Protein 4HWD (pdb70)

InterPro domains:
  IPR000626 Ubiquitin-like domain [PS50053] (39-107)
  IPR003103 BAG domain [PF02179] (133-208)
  IPR003103 BAG domain [PS51035] (132-210)
  IPR003103 BAG domain [SM00264] (132-210)
  IPR029071 Ubiquitin-like domain superfamily [SSF54236] (32-113)
  IPR036533 BAG domain superfamily [G3DSA:1.20.58.120] (109-214)
  IPR039773 Molecular chaperone regulator BAG [PTHR12329] (13-261)

Organism: Arabidopsis thaliana (NCBI:txid3702)

Nearest PDB structures (foldseek):
  4hwd-assembly1_D  TM=1.011E+00  e=2.802E-12  Arabidopsis thaliana
  4hwd-assembly2_A  TM=9.881E-01  e=1.019E-09  Arabidopsis thaliana
  4hwi-assembly1_B  TM=9.730E-01  e=3.931E-07  Arabidopsis thaliana
  4hwc-assembly1_A  TM=9.834E-01  e=1.356E-06  Arabidopsis thaliana
  4hwh-assembly5_E  TM=9.762E-01  e=8.408E-05  Arabidopsis thaliana

Structure (mmCIF, N/CA/C/O backbone):
data_4HWD
#
_entry.id   4HWD
#
_cell.length_a   26.136
_cell.length_b   60.452
_cell.length_c   177.034
_cell.angle_alpha   90.00
_cell.angle_beta   90.00
_cell.angle_gamma   90.00
#
_symmetry.space_group_name_H-M   'P 21 21 21'
#
loop_
_entity.id
_entity.type
_entity.pdbx_description
1 polymer 'BAG family molecular chaperone regulator 2'
2 water water
#
loop_
_atom_site.group_PDB
_atom_site.id
_atom_site.type_symbol
_atom_site.label_atom_id
_atom_site.label_alt_id
_atom_site.label_comp_id
_atom_site.label_asym_id
_atom_site.label_entity_id
_atom_site.label_seq_id
_atom_site.pdbx_PDB_ins_code
_atom_site.Cartn_x
_atom_site.Cartn_y
_atom_site.Cartn_z
_atom_site.occupancy
_atom_site.B_iso_or_equiv
_atom_site.auth_seq_id
_atom_site.auth_comp_id
_atom_site.auth_asym_id
_atom_site.auth_atom_id
_atom_site.pdbx_PDB_model_num
ATOM 1 N N . GLY A 1 1 ? 0.751 9.803 7.117 1.00 24.26 133 GLY D N 1
ATOM 2 C CA . GLY A 1 1 ? 2.170 9.333 7.047 1.00 26.36 133 GLY D CA 1
ATOM 3 C C . GLY A 1 1 ? 2.753 8.904 8.385 1.00 22.39 133 GLY D C 1
ATOM 4 O O . GLY A 1 1 ? 2.028 8.801 9.374 1.00 26.88 133 GLY D O 1
ATOM 5 N N . PRO A 1 2 ? 4.074 8.651 8.440 1.00 27.04 134 PRO D N 1
ATOM 6 C CA . PRO A 1 2 ? 4.822 8.225 9.632 1.00 25.52 134 PRO D CA 1
ATOM 7 C C . PRO A 1 2 ? 4.494 9.014 10.903 1.00 22.65 134 PRO D C 1
ATOM 8 O O . PRO A 1 2 ? 3.980 8.452 11.872 1.00 24.85 134 PRO D O 1
ATOM 12 N N . GLY A 1 3 ? 4.797 10.311 10.897 1.00 19.51 135 GLY D N 1
ATOM 13 C CA . GLY A 1 3 ? 4.529 11.146 12.059 1.00 14.16 135 GLY D CA 1
ATOM 14 C C . GLY A 1 3 ? 3.079 11.055 12.488 1.00 14.40 135 GLY D C 1
ATOM 15 O O . GLY A 1 3 ? 2.770 11.024 13.683 1.00 15.53 135 GLY D O 1
ATOM 16 N N . SER A 1 4 ? 2.187 11.013 11.506 1.00 12.91 136 SER D N 1
ATOM 17 C 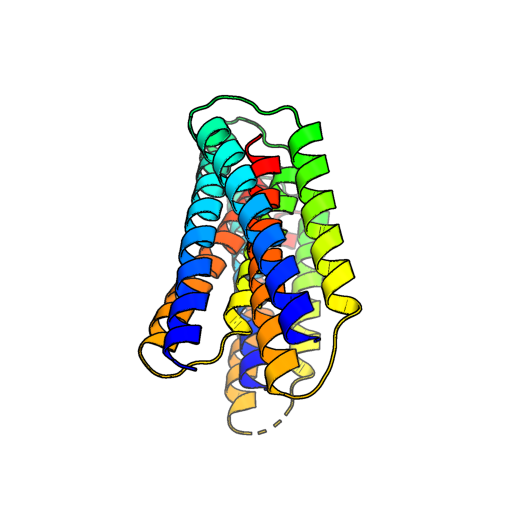CA . SER A 1 4 ? 0.757 10.909 11.756 1.00 16.22 136 SER D CA 1
ATOM 18 C C . SER A 1 4 ? 0.431 9.555 12.404 1.00 18.58 136 SER D C 1
ATOM 19 O O . SER A 1 4 ? -0.504 9.439 13.194 1.00 13.54 136 SER D O 1
ATOM 22 N N . SER A 1 5 ? 1.212 8.536 12.066 1.00 21.04 137 SER D N 1
ATOM 23 C CA . SER A 1 5 ? 1.011 7.204 12.623 1.00 21.48 137 SER D CA 1
ATOM 24 C C . SER A 1 5 ? 1.554 7.128 14.050 1.00 19.09 137 SER D C 1
ATOM 25 O O . SER A 1 5 ? 0.889 6.617 14.950 1.00 17.15 137 SER D O 1
ATOM 28 N N . SER A 1 6 ? 2.769 7.627 14.252 1.00 9.42 138 SER D N 1
ATOM 29 C CA . SER A 1 6 ? 3.378 7.622 15.578 1.00 6.25 138 SER D CA 1
ATOM 30 C C . SER A 1 6 ? 2.445 8.371 16.525 1.00 5.24 138 SER D C 1
ATOM 31 O O . SER A 1 6 ? 2.295 8.012 17.696 1.00 6.27 138 SER D O 1
ATOM 34 N N . LYS A 1 7 ? 1.809 9.410 15.990 1.00 7.50 139 LYS D N 1
ATOM 35 C CA . LYS A 1 7 ? 0.880 10.245 16.738 1.00 10.21 139 LYS D CA 1
ATOM 36 C C . LYS A 1 7 ? -0.383 9.503 17.172 1.00 8.84 139 LYS D C 1
ATOM 37 O O . LYS A 1 7 ? -0.804 9.581 18.341 1.00 6.38 139 LYS D O 1
ATOM 43 N N . ALA A 1 8 ? -1.000 8.811 16.223 1.00 13.16 140 ALA D N 1
ATOM 44 C CA . ALA A 1 8 ? -2.221 8.061 16.488 1.00 17.32 140 ALA D CA 1
ATOM 45 C C . ALA A 1 8 ? -2.001 7.008 17.575 1.00 13.84 140 ALA D C 1
ATOM 46 O O . ALA A 1 8 ? -2.830 6.837 18.456 1.00 17.49 140 ALA D O 1
ATOM 48 N N . ILE A 1 9 ? -0.872 6.314 17.499 1.00 12.34 141 ILE D N 1
ATOM 49 C CA . ILE A 1 9 ? -0.522 5.278 18.465 1.00 16.02 141 ILE D CA 1
ATOM 50 C C . ILE A 1 9 ? -0.277 5.886 19.836 1.00 12.32 141 ILE D C 1
ATOM 51 O O . ILE A 1 9 ? -0.605 5.284 20.870 1.00 10.79 141 ILE D O 1
ATOM 56 N N . SER A 1 10 ? 0.331 7.068 19.838 1.00 5.59 142 SER D N 1
ATOM 57 C CA . SER A 1 10 ? 0.625 7.768 21.079 1.00 5.54 142 SER D CA 1
ATOM 58 C C . SER A 1 10 ? -0.682 8.176 21.765 1.00 4.18 142 SER D C 1
ATOM 59 O O . SER A 1 10 ? -0.816 8.015 22.972 1.00 4.16 142 SER D O 1
ATOM 62 N N . ASP A 1 11 ? -1.641 8.705 21.004 1.00 10.95 143 ASP D N 1
ATOM 63 C CA . ASP A 1 11 ? -2.922 9.106 21.592 1.00 14.36 143 ASP D CA 1
ATOM 64 C C . ASP A 1 11 ? -3.610 7.887 22.207 1.00 12.72 143 ASP D C 1
ATOM 65 O O . ASP A 1 11 ? -4.184 7.961 23.283 1.00 17.69 143 ASP D O 1
ATOM 70 N N . ILE A 1 12 ? -3.552 6.765 21.506 1.00 12.35 144 ILE D N 1
ATOM 71 C CA . ILE A 1 12 ? -4.166 5.531 21.982 1.00 15.14 144 ILE D CA 1
ATOM 72 C C . ILE A 1 12 ? -3.506 4.998 23.253 1.00 17.79 144 ILE D C 1
ATOM 73 O O . ILE A 1 12 ? -4.194 4.557 24.176 1.00 15.45 144 ILE D O 1
ATOM 78 N N . SER A 1 13 ? -2.177 5.036 23.290 1.00 9.88 145 SER D N 1
ATOM 79 C CA . SER A 1 13 ? -1.424 4.566 24.439 1.00 9.61 145 SER D CA 1
ATOM 80 C C . SER A 1 13 ? -1.827 5.356 25.660 1.00 9.25 145 SER D C 1
ATOM 81 O O . SER A 1 13 ? -1.946 4.819 26.752 1.00 9.99 145 SER D O 1
ATOM 84 N N . PHE A 1 14 ? -2.023 6.650 25.459 1.00 14.63 146 PHE D N 1
ATOM 85 C CA . PHE A 1 14 ? -2.435 7.555 26.521 1.00 13.85 146 PHE D CA 1
ATOM 86 C C . PHE A 1 14 ? -3.823 7.169 27.041 1.00 16.62 146 PHE D C 1
ATOM 87 O O . PHE A 1 14 ? -4.051 7.139 28.248 1.00 17.29 146 PHE D O 1
ATOM 95 N N . GLN A 1 15 ? -4.754 6.881 26.128 1.00 14.36 147 GLN D N 1
ATOM 96 C CA . GLN A 1 15 ? -6.115 6.513 26.531 1.00 14.29 147 GLN D CA 1
ATOM 97 C C . GLN A 1 15 ? -6.128 5.109 27.141 1.00 9.79 147 GLN D C 1
ATOM 98 O O . GLN A 1 15 ? -6.845 4.848 28.100 1.00 7.18 147 GLN D O 1
ATOM 104 N N . VAL A 1 16 ? -5.313 4.218 26.592 1.00 6.20 148 VAL D N 1
ATOM 105 C CA . VAL A 1 16 ? -5.215 2.858 27.093 1.00 6.79 148 VAL D CA 1
ATOM 106 C C . VAL A 1 16 ? -4.755 2.809 28.553 1.00 11.89 148 VAL D C 1
ATOM 107 O O . VAL A 1 16 ? -5.275 2.004 29.339 1.00 10.06 148 VAL D O 1
ATOM 111 N N . GLU A 1 17 ? -3.794 3.651 28.939 1.00 26.02 149 GLU D N 1
ATOM 112 C CA . GLU A 1 17 ? -3.344 3.619 30.330 1.00 23.58 149 GLU D CA 1
ATOM 113 C C . GLU A 1 17 ? -4.373 4.234 31.263 1.00 22.94 149 GLU D C 1
ATOM 114 O O . GLU A 1 17 ? -4.405 3.934 32.463 1.00 25.56 149 GLU D O 1
ATOM 120 N N . ARG A 1 18 ? -5.225 5.094 30.714 1.00 14.57 150 ARG D N 1
ATOM 121 C CA . ARG A 1 18 ? -6.281 5.687 31.517 1.00 14.33 150 ARG D CA 1
ATOM 122 C C . ARG A 1 18 ? -7.318 4.578 31.717 1.00 12.16 150 ARG D C 1
ATOM 123 O O . ARG A 1 18 ? -7.931 4.476 32.766 1.00 13.27 150 ARG D O 1
ATOM 131 N N . LEU A 1 19 ? -7.500 3.739 30.700 1.00 6.20 151 LEU D N 1
ATOM 132 C CA . LEU A 1 19 ? -8.444 2.623 30.781 1.00 7.97 151 LEU D CA 1
ATOM 133 C C . LEU A 1 19 ? -7.949 1.573 31.782 1.00 6.61 151 LEU D C 1
ATOM 134 O O . LEU A 1 19 ? -8.744 0.986 32.520 1.00 6.47 151 LEU D O 1
ATOM 139 N N . ALA A 1 20 ? -6.635 1.352 31.802 1.00 10.70 152 ALA D N 1
ATOM 140 C CA . ALA A 1 20 ? -6.009 0.397 32.717 1.00 13.99 152 ALA D CA 1
ATOM 141 C C . ALA A 1 20 ? -6.160 0.890 34.143 1.00 11.09 152 ALA D C 1
ATOM 142 O O . ALA A 1 20 ? -6.159 0.105 35.090 1.00 10.19 152 ALA D O 1
ATOM 144 N N . GLY A 1 21 ? -6.275 2.203 34.290 1.00 9.50 153 GLY D N 1
ATOM 145 C CA . GLY A 1 21 ? -6.432 2.786 35.604 1.00 6.51 153 GLY D CA 1
ATOM 146 C C . GLY A 1 21 ? -7.811 2.446 36.125 1.00 10.13 153 GLY D C 1
ATOM 147 O O . GLY A 1 21 ? -7.971 2.132 37.303 1.00 12.75 153 GLY D O 1
ATOM 148 N N . GLN A 1 22 ? -8.815 2.509 35.252 1.00 8.88 154 GLN D N 1
ATOM 149 C CA . GLN A 1 22 ? -10.170 2.184 35.673 1.00 11.05 154 GLN D CA 1
ATOM 150 C C . GLN A 1 22 ? -10.278 0.686 35.955 1.00 8.82 154 GLN D C 1
ATOM 151 O O . GLN A 1 22 ? -10.966 0.277 36.886 1.00 11.54 154 GLN D O 1
ATOM 157 N N . LEU A 1 23 ? -9.598 -0.129 35.154 1.00 4.22 155 LEU D N 1
ATOM 158 C CA . LEU A 1 23 ? -9.609 -1.581 35.362 1.00 7.45 155 LEU D CA 1
ATOM 159 C C . LEU A 1 23 ? -8.951 -1.922 36.701 1.00 9.07 155 LEU D C 1
ATOM 160 O O . LEU A 1 23 ? -9.428 -2.786 37.432 1.00 5.56 155 LEU D O 1
ATOM 165 N N . SER A 1 24 ? -7.858 -1.231 37.020 1.00 13.92 156 SER D N 1
ATOM 166 C CA . SER A 1 24 ? -7.141 -1.459 38.275 1.00 16.28 156 SER D CA 1
ATOM 167 C C . SER A 1 24 ? -8.055 -1.142 39.464 1.00 18.94 156 SER D C 1
ATOM 168 O O . SER A 1 24 ? -8.027 -1.836 40.484 1.00 16.02 156 SER D O 1
ATOM 171 N N . ALA A 1 25 ? -8.873 -0.100 39.323 1.00 15.42 157 ALA D N 1
ATOM 172 C CA . ALA A 1 25 ? -9.813 0.274 40.374 1.00 17.28 157 ALA D CA 1
ATOM 173 C C . ALA A 1 25 ? -10.868 -0.824 40.544 1.00 16.80 157 ALA D C 1
ATOM 174 O O . ALA A 1 25 ? -11.196 -1.203 41.672 1.00 17.20 157 ALA D O 1
ATOM 176 N N . PHE A 1 26 ? -11.403 -1.325 39.429 1.00 9.49 158 PHE D N 1
ATOM 177 C CA . PHE A 1 26 ? -12.403 -2.392 39.478 1.00 9.03 158 PHE D CA 1
ATOM 178 C C . PHE A 1 26 ? -11.762 -3.644 40.054 1.00 9.53 158 PHE D C 1
ATOM 179 O O . PHE A 1 26 ? -12.370 -4.352 40.846 1.00 11.54 158 PHE D O 1
ATOM 187 N N . ASP A 1 27 ? -10.528 -3.916 39.649 1.00 12.21 159 ASP D N 1
ATOM 188 C CA . ASP A 1 27 ? -9.812 -5.085 40.141 1.00 13.25 159 ASP D CA 1
ATOM 189 C C . ASP A 1 27 ? -9.681 -5.050 41.665 1.00 13.03 159 ASP D C 1
ATOM 190 O O . ASP A 1 27 ? -9.957 -6.042 42.332 1.00 13.15 159 ASP D O 1
ATOM 195 N N . THR A 1 28 ? -9.269 -3.913 42.219 1.00 18.35 160 THR D N 1
ATOM 196 C CA . THR A 1 28 ? -9.119 -3.813 43.669 1.00 15.07 160 THR D CA 1
ATOM 197 C C . THR A 1 28 ? -10.465 -3.925 44.388 1.00 16.78 160 THR D C 1
ATOM 198 O O . THR A 1 28 ? -10.579 -4.631 45.391 1.00 17.51 160 THR D O 1
ATOM 202 N N . VAL A 1 29 ? -11.484 -3.243 43.874 1.00 7.57 161 VAL D N 1
ATOM 203 C CA . VAL A 1 29 ? -12.813 -3.309 44.474 1.00 9.79 161 VAL D CA 1
ATOM 204 C C . VAL A 1 29 ? -13.320 -4.741 44.519 1.00 13.13 161 VAL D C 1
ATOM 205 O O . VAL A 1 29 ? -13.729 -5.229 45.565 1.00 16.71 161 VAL D O 1
ATOM 209 N N . ILE A 1 30 ? -13.304 -5.410 43.373 1.00 16.19 162 ILE D N 1
ATOM 210 C CA . ILE A 1 30 ? -13.768 -6.786 43.294 1.00 15.27 162 ILE D CA 1
ATOM 211 C C . ILE A 1 30 ? -12.852 -7.724 44.086 1.00 22.16 162 ILE D C 1
ATOM 212 O O . ILE A 1 30 ? -13.317 -8.669 44.719 1.00 24.26 162 ILE D O 1
ATOM 217 N N . GLY A 1 31 ? -11.553 -7.447 44.060 1.00 17.09 163 GLY D N 1
ATOM 218 C CA . GLY A 1 31 ? -10.595 -8.275 44.775 1.00 10.84 163 GLY D CA 1
ATOM 219 C C . GLY A 1 31 ? -10.749 -8.224 46.286 1.00 16.60 163 GLY D C 1
ATOM 220 O O . GLY A 1 31 ? -10.384 -9.170 46.983 1.00 12.78 163 GLY D O 1
ATOM 221 N N . LYS A 1 32 ? -11.293 -7.125 46.798 1.00 23.57 164 LYS D N 1
ATOM 222 C CA . LYS A 1 32 ? -11.476 -6.972 48.232 1.00 20.30 164 LYS D CA 1
ATOM 223 C C . LYS A 1 32 ? -12.898 -7.270 48.701 1.00 23.81 164 LYS D C 1
ATOM 224 O O . LYS A 1 32 ? -13.347 -6.737 49.714 1.00 27.24 164 LYS D O 1
ATOM 230 N N . GLY A 1 33 ? -13.603 -8.122 47.960 1.00 33.67 165 GLY D N 1
ATOM 231 C CA . GLY A 1 33 ? -14.960 -8.489 48.333 1.00 31.13 165 GLY D CA 1
ATOM 232 C C . GLY A 1 33 ? -16.069 -7.531 47.929 1.00 35.44 165 GLY D C 1
ATOM 233 O O . GLY A 1 33 ? -17.248 -7.882 48.000 1.00 39.50 165 GLY D O 1
ATOM 234 N N . GLY A 1 34 ? -15.701 -6.326 47.507 1.00 35.64 166 GLY D N 1
ATOM 235 C CA . GLY A 1 34 ? -16.693 -5.346 47.104 1.00 26.72 166 GLY D CA 1
ATOM 236 C C . GLY A 1 34 ? -17.401 -5.732 45.823 1.00 33.80 166 GLY D C 1
ATOM 237 O O . GLY A 1 34 ? -17.075 -6.747 45.206 1.00 31.16 166 GLY D O 1
ATOM 238 N N . LYS A 1 35 ? -18.375 -4.923 45.418 1.00 53.34 167 LYS D N 1
ATOM 239 C CA . LYS A 1 35 ? -19.130 -5.194 44.197 1.00 53.39 167 LYS D CA 1
ATOM 240 C C . LYS A 1 35 ? -19.046 -4.027 43.217 1.00 48.42 167 LYS D C 1
ATOM 241 O O . LYS A 1 35 ? -18.967 -2.863 43.618 1.00 39.13 167 LYS D O 1
ATOM 247 N N . VAL A 1 36 ? -19.060 -4.362 41.930 1.00 25.26 168 VAL D N 1
ATOM 248 C CA . VAL A 1 36 ? -18.999 -3.380 40.847 1.00 22.91 168 VAL D CA 1
ATOM 249 C C . VAL A 1 36 ? -20.178 -3.632 39.917 1.00 17.98 168 VAL D C 1
ATOM 250 O O . VAL A 1 36 ? -20.507 -4.779 39.621 1.00 16.21 168 VAL D O 1
ATOM 254 N N . GLU A 1 37 ? -20.818 -2.559 39.469 1.00 26.26 169 GLU D N 1
ATOM 255 C CA . GLU A 1 37 ? -21.965 -2.679 38.580 1.00 30.57 169 GLU D CA 1
ATOM 256 C C . GLU A 1 37 ? -21.532 -3.418 37.313 1.00 31.02 169 GLU D C 1
ATOM 257 O O . GLU A 1 37 ? -20.516 -3.082 36.702 1.00 26.27 169 GLU D O 1
ATOM 263 N N . GLU A 1 38 ? -22.300 -4.428 36.924 1.00 28.17 170 GLU D N 1
ATOM 264 C CA . GLU A 1 38 ? -21.967 -5.210 35.742 1.00 34.22 170 GLU D CA 1
ATOM 265 C C . GLU A 1 38 ? -21.874 -4.368 34.475 1.00 32.51 170 GLU D C 1
ATOM 266 O O . GLU A 1 38 ? -20.948 -4.530 33.682 1.00 33.43 170 GLU D O 1
ATOM 272 N N . LYS A 1 39 ? -22.834 -3.472 34.285 1.00 19.76 171 LYS D N 1
ATOM 273 C CA . LYS A 1 39 ? -22.839 -2.617 33.110 1.00 22.42 171 LYS D CA 1
ATOM 274 C C . LYS A 1 39 ? -21.540 -1.818 32.988 1.00 18.73 171 LYS D C 1
ATOM 275 O O . LYS A 1 39 ? -21.135 -1.469 31.885 1.00 14.67 171 LYS D O 1
ATOM 281 N N . ASN A 1 40 ? -20.886 -1.539 34.114 1.00 20.78 172 ASN D N 1
ATOM 282 C CA . ASN A 1 40 ? -19.626 -0.793 34.089 1.00 22.09 172 ASN D CA 1
ATOM 283 C C . ASN A 1 40 ? -18.482 -1.668 33.603 1.00 22.06 172 ASN D C 1
ATOM 284 O O . ASN A 1 40 ? -17.561 -1.190 32.941 1.00 20.44 172 ASN D O 1
ATOM 289 N N . LEU A 1 41 ? -18.541 -2.949 33.941 1.00 9.69 173 LEU D N 1
ATOM 290 C CA . LEU A 1 41 ? -17.522 -3.898 33.497 1.00 14.41 173 LEU D CA 1
ATOM 291 C C . LEU A 1 41 ? -17.678 -4.026 31.984 1.00 12.08 173 LEU D C 1
ATOM 292 O O . LEU A 1 41 ? -16.694 -4.108 31.247 1.00 13.25 173 LEU D O 1
ATOM 297 N N . GLU A 1 42 ? -18.931 -4.009 31.532 1.00 16.54 174 GLU D N 1
ATOM 298 C CA . GLU A 1 42 ? -19.254 -4.113 30.110 1.00 18.98 174 GLU D CA 1
ATOM 299 C C . GLU A 1 42 ? -18.897 -2.848 29.350 1.00 14.44 174 GLU D C 1
ATOM 300 O O . GLU A 1 42 ? -18.344 -2.920 28.256 1.00 14.71 174 GLU D O 1
ATOM 306 N N . ASN A 1 43 ? -19.207 -1.688 29.921 1.00 17.43 175 ASN D N 1
ATOM 307 C CA . ASN A 1 43 ? -18.874 -0.423 29.269 1.00 16.99 175 ASN D CA 1
ATOM 308 C C . ASN A 1 43 ? -17.359 -0.317 29.054 1.00 16.69 175 ASN D C 1
ATOM 309 O O . ASN A 1 43 ? -16.901 0.172 28.026 1.00 18.55 175 ASN D O 1
ATOM 314 N N . LEU A 1 44 ? -16.591 -0.780 30.040 1.00 12.58 176 LEU D N 1
ATOM 315 C CA . LEU A 1 44 ? -15.130 -0.767 29.972 1.00 10.64 176 LEU D CA 1
ATOM 316 C C . LEU A 1 44 ? -14.663 -1.732 28.879 1.00 10.44 176 LEU D C 1
ATOM 317 O O . LEU A 1 44 ? -13.693 -1.464 28.174 1.00 9.01 176 LEU D O 1
ATOM 322 N N . MET A 1 45 ? -15.362 -2.854 28.729 1.00 8.29 177 MET D N 1
ATOM 323 C CA . MET A 1 45 ? -14.989 -3.822 27.709 1.00 8.62 177 MET D CA 1
ATOM 324 C C . MET A 1 45 ? -15.065 -3.214 26.313 1.00 7.70 177 MET D C 1
ATOM 325 O O . MET A 1 45 ? -14.174 -3.414 25.501 1.00 7.27 177 MET D O 1
ATOM 330 N N . GLU A 1 46 ? -16.134 -2.477 26.034 1.00 9.18 178 GLU D N 1
ATOM 331 C CA . GLU A 1 46 ? -16.305 -1.842 24.731 1.00 10.55 178 GLU D CA 1
ATOM 332 C C . GLU A 1 46 ? -15.246 -0.755 24.498 1.00 9.38 178 GLU D C 1
ATOM 333 O O . GLU A 1 46 ? -14.787 -0.556 23.370 1.00 11.88 178 GLU D O 1
ATOM 339 N N . MET A 1 47 ? -14.860 -0.051 25.554 1.00 7.79 179 MET D N 1
ATOM 340 C CA . MET A 1 47 ? -13.850 0.991 25.404 1.00 11.62 179 MET D CA 1
ATOM 341 C C . MET A 1 47 ? -12.496 0.379 25.053 1.00 11.97 179 MET D C 1
ATOM 342 O O . MET A 1 47 ? -11.803 0.870 24.160 1.00 10.23 179 MET D O 1
ATOM 347 N N . LEU A 1 48 ? -12.131 -0.710 25.728 1.00 11.38 180 LEU D N 1
ATOM 348 C CA . LEU A 1 48 ? -10.858 -1.378 25.448 1.00 9.78 180 LEU D CA 1
ATOM 349 C C . LEU A 1 48 ? -10.855 -1.874 24.005 1.00 10.79 180 LEU D C 1
ATOM 350 O O . LEU A 1 48 ? -9.892 -1.653 23.264 1.00 9.14 180 LEU D O 1
ATOM 355 N N . MET A 1 49 ? -11.934 -2.542 23.609 1.00 10.60 181 MET D N 1
ATOM 356 C CA . MET A 1 49 ? -12.048 -3.073 22.254 1.00 10.50 181 MET D CA 1
ATOM 357 C C . MET A 1 49 ? -12.071 -1.941 21.236 1.00 8.70 181 MET D C 1
ATOM 358 O O . MET A 1 49 ? -11.502 -2.055 20.150 1.00 9.55 181 MET D O 1
ATOM 363 N N . ASN A 1 50 ? -12.725 -0.842 21.587 1.00 14.51 182 ASN D N 1
ATOM 364 C CA . ASN A 1 50 ? -12.778 0.302 20.682 1.00 12.95 182 ASN D CA 1
ATOM 365 C C . ASN A 1 50 ? -11.371 0.826 20.389 1.00 15.78 182 ASN D C 1
ATOM 366 O O . ASN A 1 50 ? -11.078 1.231 19.268 1.00 15.37 182 ASN D O 1
ATOM 371 N N . GLN A 1 51 ? -10.507 0.829 21.404 1.00 5.73 183 GLN D N 1
ATOM 372 C CA . GLN A 1 51 ? -9.133 1.292 21.228 1.00 7.62 183 GLN D CA 1
ATOM 373 C C . GLN A 1 51 ? -8.380 0.292 20.368 1.00 5.61 183 GLN D C 1
ATOM 374 O O . GLN A 1 51 ? -7.497 0.656 19.601 1.00 6.20 183 GLN D O 1
ATOM 380 N N . LEU A 1 52 ? -8.735 -0.980 20.509 1.00 15.19 184 LEU D N 1
ATOM 381 C CA . LEU A 1 52 ? -8.086 -2.046 19.762 1.00 19.54 184 LEU D CA 1
ATOM 382 C C . LEU A 1 52 ? -8.385 -1.989 18.254 1.00 19.23 184 LEU D C 1
ATOM 383 O O . LEU A 1 52 ? -7.513 -2.289 17.436 1.00 23.16 184 LEU D O 1
ATOM 388 N N . VAL A 1 53 ? -9.607 -1.619 17.881 1.00 23.53 185 VAL D N 1
ATOM 389 C CA . VAL A 1 53 ? -9.943 -1.504 16.461 1.00 30.64 185 VAL D CA 1
ATOM 390 C C . VAL A 1 53 ? -9.243 -0.254 15.920 1.00 31.27 185 VAL D C 1
ATOM 391 O O . VAL A 1 53 ? -8.658 -0.281 14.836 1.00 35.25 185 VAL D O 1
ATOM 395 N N . LYS A 1 54 ? -9.304 0.837 16.687 1.00 25.96 186 LYS D N 1
ATOM 396 C CA . LYS A 1 54 ? -8.659 2.091 16.301 1.00 24.66 186 LYS D CA 1
ATOM 397 C C . LYS A 1 54 ? -7.187 1.833 16.048 1.00 26.64 186 LYS D C 1
ATOM 398 O O . LYS A 1 54 ? -6.618 2.321 15.071 1.00 32.87 186 LYS D O 1
ATOM 404 N N . LEU A 1 55 ? -6.571 1.057 16.929 1.00 23.65 187 LEU D N 1
ATOM 405 C CA . LEU A 1 55 ? -5.166 0.729 16.782 1.00 20.05 187 LEU D CA 1
ATOM 406 C C . LEU A 1 55 ? -4.969 0.026 15.445 1.00 28.50 187 LEU D C 1
ATOM 407 O O . LEU A 1 55 ? -4.347 0.572 14.540 1.00 36.98 187 LEU D O 1
ATOM 412 N N . ASP A 1 56 ? -5.517 -1.180 15.322 1.00 52.52 188 ASP D N 1
ATOM 413 C CA . ASP A 1 56 ? -5.401 -1.975 14.100 1.00 55.13 188 ASP D CA 1
ATOM 414 C C . ASP A 1 56 ? -5.602 -1.193 12.802 1.00 49.92 188 ASP D C 1
ATOM 415 O O . ASP A 1 56 ? -4.929 -1.457 11.806 1.00 57.76 188 ASP D O 1
ATOM 420 N N . ALA A 1 57 ? -6.529 -0.238 12.814 1.00 47.36 189 ALA D N 1
ATOM 421 C CA . ALA A 1 57 ? -6.806 0.586 11.637 1.00 45.52 189 ALA D CA 1
ATOM 422 C C . ALA A 1 57 ? -5.566 1.387 11.241 1.00 55.40 189 ALA D C 1
ATOM 423 O O . ALA A 1 57 ? -5.420 1.799 10.089 1.00 59.97 189 ALA D O 1
ATOM 425 N N . ILE A 1 58 ? -4.682 1.611 12.210 1.00 47.15 190 ILE D N 1
ATOM 426 C CA . ILE A 1 58 ? -3.448 2.348 11.975 1.00 38.42 190 ILE D CA 1
ATOM 427 C C . ILE A 1 58 ? -2.479 1.464 11.211 1.00 42.20 190 ILE D C 1
ATOM 428 O O . ILE A 1 58 ? -2.324 0.282 11.518 1.00 33.93 190 ILE D O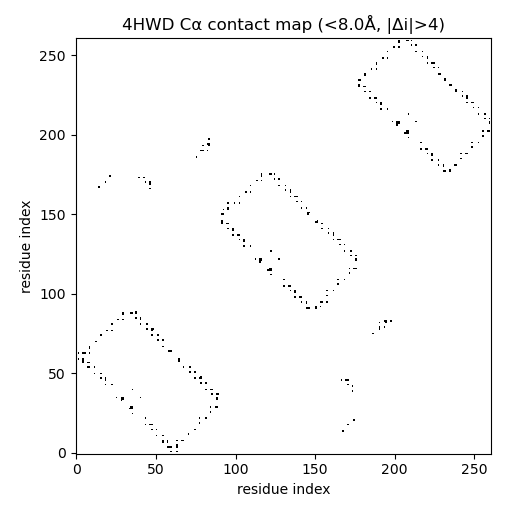 1
ATOM 433 N N . SER A 1 59 ? -1.834 2.052 10.212 1.00 75.10 191 SER D N 1
ATOM 434 C CA . SER A 1 59 ? -0.852 1.348 9.406 1.00 81.20 191 SER D CA 1
ATOM 435 C C . SER A 1 59 ? 0.500 1.985 9.696 1.00 70.76 191 SER D C 1
ATOM 436 O O . SER A 1 59 ? 0.578 3.171 10.020 1.00 69.69 191 SER D O 1
ATOM 439 N N . GLY A 1 60 ? 1.561 1.199 9.583 1.00 30.63 192 GLY D N 1
ATOM 440 C CA . GLY A 1 60 ? 2.881 1.732 9.834 1.00 15.72 192 GLY D CA 1
ATOM 441 C C . GLY A 1 60 ? 3.919 0.637 9.733 1.00 24.62 192 GLY D C 1
ATOM 442 O O . GLY A 1 60 ? 3.579 -0.546 9.807 1.00 29.20 192 GLY D O 1
ATOM 443 N N . ASP A 1 61 ? 5.178 1.033 9.555 1.00 43.33 193 ASP D N 1
ATOM 444 C CA . ASP A 1 61 ? 6.290 0.095 9.454 1.00 37.73 193 ASP D CA 1
ATOM 445 C C . ASP A 1 61 ? 7.437 0.590 10.328 1.00 45.88 193 ASP D C 1
ATOM 446 O O . ASP A 1 61 ? 7.622 1.795 10.502 1.00 52.01 193 ASP D O 1
ATOM 448 N N . GLY A 1 62 ? 8.209 -0.345 10.870 1.00 39.78 194 GLY D N 1
ATOM 449 C CA . GLY A 1 62 ? 9.316 0.026 11.727 1.00 30.23 194 GLY D CA 1
ATOM 450 C C . GLY A 1 62 ? 8.817 0.230 13.143 1.00 41.85 194 GLY D C 1
ATOM 451 O O . GLY A 1 62 ? 7.795 -0.342 13.527 1.00 31.38 194 GLY D O 1
ATOM 452 N N . ASP A 1 63 ? 9.539 1.043 13.913 1.00 40.03 195 ASP D N 1
ATOM 453 C CA . ASP A 1 63 ? 9.192 1.352 15.299 1.00 29.25 195 ASP D CA 1
ATOM 454 C C . ASP A 1 63 ? 7.697 1.591 15.500 1.00 25.44 195 ASP D C 1
ATOM 455 O O . ASP A 1 63 ? 7.157 1.316 16.566 1.00 27.95 195 ASP D O 1
ATOM 460 N N . VAL A 1 64 ? 7.041 2.115 14.469 1.00 10.96 196 VAL D N 1
ATOM 461 C CA . VAL A 1 64 ? 5.614 2.385 14.513 1.00 12.15 196 VAL D CA 1
ATOM 462 C C . VAL A 1 64 ? 4.803 1.101 14.736 1.00 21.81 196 VAL D C 1
ATOM 463 O O . VAL A 1 64 ? 3.768 1.131 15.402 1.00 21.44 196 VAL D O 1
ATOM 467 N N . LYS A 1 65 ? 5.264 -0.023 14.190 1.00 42.43 197 LYS D N 1
ATOM 468 C CA . LYS A 1 65 ? 4.535 -1.276 14.371 1.00 42.36 197 LYS D CA 1
ATOM 469 C C . LYS A 1 65 ? 5.015 -2.038 15.600 1.00 34.42 197 LYS D C 1
ATOM 470 O O . LYS A 1 65 ? 4.283 -2.857 16.154 1.00 38.83 197 LYS D O 1
ATOM 476 N N . LEU A 1 66 ? 6.239 -1.752 16.034 1.00 23.80 198 LEU D N 1
ATOM 477 C CA . LEU A 1 66 ? 6.802 -2.372 17.231 1.00 22.22 198 LEU D CA 1
ATOM 478 C C . LEU A 1 66 ? 6.035 -1.813 18.433 1.00 32.68 198 LEU D C 1
ATOM 479 O O . LEU A 1 66 ? 5.713 -2.533 19.387 1.00 32.96 198 LEU D O 1
ATOM 484 N N . LYS A 1 67 ? 5.741 -0.518 18.369 1.00 22.48 199 LYS D N 1
ATOM 485 C CA . LYS A 1 67 ? 5.006 0.166 19.420 1.00 22.50 199 LYS D CA 1
ATOM 486 C C . LYS A 1 67 ? 3.552 -0.292 19.458 1.00 25.13 199 LYS D C 1
ATOM 487 O O . LYS A 1 67 ? 3.074 -0.750 20.494 1.00 35.20 199 LYS D O 1
ATOM 493 N N . LYS A 1 68 ? 2.854 -0.162 18.332 1.00 36.45 200 LYS D N 1
ATOM 494 C CA . LYS A 1 68 ? 1.453 -0.571 18.253 1.00 38.50 200 LYS D CA 1
ATOM 495 C C . LYS A 1 68 ? 1.316 -2.018 18.722 1.00 41.71 200 LYS D C 1
ATOM 496 O O . LYS A 1 68 ? 0.341 -2.379 19.374 1.00 47.36 200 LYS D O 1
ATOM 502 N N . LYS A 1 69 ? 2.302 -2.838 18.372 1.00 41.44 201 LYS D N 1
ATOM 503 C CA . LYS A 1 69 ? 2.331 -4.237 18.771 1.00 42.03 201 LYS D CA 1
ATOM 504 C C . LYS A 1 69 ? 2.213 -4.462 20.281 1.00 48.74 201 LYS D C 1
ATOM 505 O O . LYS A 1 69 ? 1.202 -4.987 20.760 1.00 47.07 201 LYS D O 1
ATOM 511 N N . MET A 1 70 ? 3.224 -4.013 21.026 1.00 44.75 202 MET D N 1
ATOM 512 C CA . MET A 1 70 ? 3.222 -4.091 22.484 1.00 39.97 202 MET D CA 1
ATOM 513 C C . MET A 1 70 ? 1.964 -3.451 23.064 1.00 36.70 202 MET D C 1
ATOM 514 O O . MET A 1 70 ? 1.544 -3.775 24.173 1.00 45.09 202 MET D O 1
ATOM 519 N N . GLN A 1 71 ? 1.370 -2.541 22.304 1.00 28.93 203 GLN D N 1
ATOM 520 C CA . GLN A 1 71 ? 0.170 -1.846 22.738 1.00 29.90 203 GLN D CA 1
ATOM 521 C C . GLN A 1 71 ? -1.102 -2.695 22.607 1.00 30.95 203 GLN D C 1
ATOM 522 O O . GLN A 1 71 ? -1.928 -2.728 23.519 1.00 22.69 203 GLN D O 1
ATOM 528 N N . GLU A 1 72 ? -1.283 -3.376 21.481 1.00 37.94 204 GLU D N 1
ATOM 529 C CA . GLU A 1 72 ? -2.474 -4.204 21.348 1.00 42.41 204 GLU D CA 1
ATOM 530 C C . GLU A 1 72 ? -2.267 -5.477 22.161 1.00 32.25 204 GLU D C 1
ATOM 531 O O . GLU A 1 72 ? -3.224 -6.132 22.563 1.00 31.81 204 GLU D O 1
ATOM 537 N N . GLU A 1 73 ? -1.001 -5.800 22.409 1.00 22.97 205 GLU D N 1
ATOM 538 C CA . GLU A 1 73 ? 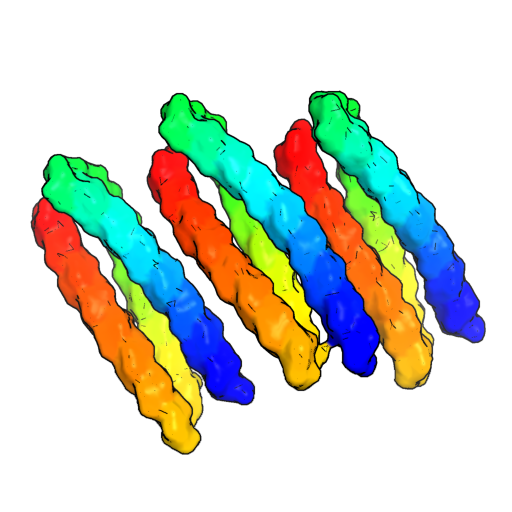-0.619 -6.952 23.214 1.00 21.05 205 GLU D CA 1
ATOM 539 C C . GLU A 1 73 ? -0.985 -6.647 24.674 1.00 31.20 205 GLU D C 1
ATOM 540 O O . GLU A 1 73 ? -1.400 -7.534 25.437 1.00 22.45 205 GLU D O 1
ATOM 546 N N . ARG A 1 74 ? -0.828 -5.378 25.047 1.00 37.24 206 ARG D N 1
ATOM 547 C CA . ARG A 1 74 ? -1.152 -4.904 26.389 1.00 28.97 206 ARG D CA 1
ATOM 548 C C . ARG A 1 74 ? -2.664 -4.885 26.538 1.00 24.32 206 ARG D C 1
ATOM 549 O O . ARG A 1 74 ? -3.198 -5.220 27.594 1.00 21.30 206 ARG D O 1
ATOM 557 N N . LEU A 1 75 ? -3.340 -4.492 25.462 1.00 18.92 207 LEU D N 1
ATOM 558 C CA . LEU A 1 75 ? -4.795 -4.431 25.423 1.00 17.50 207 LEU D CA 1
ATOM 559 C C . LEU A 1 75 ? -5.391 -5.828 25.508 1.00 19.49 207 LEU D C 1
ATOM 560 O O . LEU A 1 75 ? -6.458 -6.020 26.089 1.00 16.60 207 LEU D O 1
ATOM 565 N N . HIS A 1 76 ? -4.710 -6.798 24.914 1.00 11.07 208 HIS D N 1
ATOM 566 C CA . HIS A 1 76 ? -5.183 -8.170 24.952 1.00 17.33 208 HIS D CA 1
ATOM 567 C C . HIS A 1 76 ? -5.149 -8.628 26.397 1.00 19.58 208 HIS D C 1
ATOM 568 O O . HIS A 1 76 ? -6.066 -9.301 26.869 1.00 16.70 208 HIS D O 1
ATOM 575 N N . LYS A 1 77 ? -4.083 -8.250 27.093 1.00 35.20 209 LYS D N 1
ATOM 576 C CA . LYS A 1 77 ? -3.904 -8.605 28.488 1.00 35.54 209 LYS D CA 1
ATOM 577 C C . LYS A 1 77 ? -5.004 -8.002 29.361 1.00 35.09 209 LYS D C 1
ATOM 578 O O . LYS A 1 77 ? -5.450 -8.627 30.323 1.00 37.44 209 LYS D O 1
ATOM 584 N N . TYR A 1 78 ? -5.442 -6.791 29.023 1.00 15.55 210 TYR D N 1
ATOM 585 C CA . TYR A 1 78 ? -6.485 -6.113 29.792 1.00 14.51 210 TYR D CA 1
ATOM 586 C C . TYR A 1 78 ? -7.871 -6.700 29.556 1.00 13.75 210 TYR D C 1
ATOM 587 O O . TYR A 1 78 ? -8.672 -6.838 30.489 1.00 11.07 210 TYR D O 1
ATOM 596 N N . VAL A 1 79 ? -8.153 -7.032 28.302 1.00 6.81 211 VAL D N 1
ATOM 597 C CA . VAL A 1 79 ? -9.435 -7.615 27.932 1.00 6.81 211 VAL D CA 1
ATOM 598 C C . VAL A 1 79 ? -9.594 -8.968 28.610 1.00 8.80 211 VAL D C 1
ATOM 599 O O . VAL A 1 79 ? -10.664 -9.295 29.129 1.00 7.73 211 VAL D O 1
ATOM 603 N N . GLU A 1 80 ? -8.522 -9.751 28.610 1.00 13.00 212 GLU D N 1
ATOM 604 C CA . GLU A 1 80 ? -8.541 -11.070 29.228 1.00 14.66 212 GLU D CA 1
ATOM 605 C C . GLU A 1 80 ? -8.657 -10.966 30.755 1.00 13.87 212 GLU D C 1
ATOM 606 O O . GLU A 1 80 ? -9.315 -11.799 31.382 1.00 11.86 212 GLU D O 1
ATOM 612 N N . ALA A 1 81 ? -8.037 -9.949 31.354 1.00 8.70 213 ALA D N 1
ATOM 613 C CA . ALA A 1 81 ? -8.137 -9.767 32.802 1.00 10.36 213 ALA D CA 1
ATOM 614 C C . ALA A 1 81 ? -9.577 -9.387 33.132 1.00 7.70 213 ALA D C 1
ATOM 615 O O . ALA A 1 81 ? -10.159 -9.884 34.100 1.00 9.91 213 ALA D O 1
ATOM 617 N N . LEU A 1 82 ? -10.148 -8.508 32.315 1.00 5.39 214 LEU D N 1
ATOM 618 C CA . LEU A 1 82 ? -11.516 -8.056 32.509 1.00 4.44 214 LEU D CA 1
ATOM 619 C C . LEU A 1 82 ? -12.486 -9.227 32.350 1.00 5.66 214 LEU D C 1
ATOM 620 O O . LEU A 1 82 ? -13.523 -9.271 33.018 1.00 5.17 214 LEU D O 1
ATOM 625 N N . ASP A 1 83 ? -12.166 -10.170 31.465 1.00 6.83 215 ASP D N 1
ATOM 626 C CA . ASP A 1 83 ? -13.033 -11.345 31.291 1.00 10.89 215 ASP D CA 1
ATOM 627 C C . ASP A 1 83 ? -13.119 -12.096 32.619 1.00 9.77 215 ASP D C 1
ATOM 628 O O . ASP A 1 83 ? -14.172 -12.626 32.985 1.00 10.06 215 ASP D O 1
ATOM 633 N N . LEU A 1 84 ? -11.997 -12.158 33.329 1.00 7.91 216 LEU D N 1
ATOM 634 C CA . LEU A 1 84 ? -11.957 -12.842 34.615 1.00 8.49 216 LEU D CA 1
ATOM 635 C C . LEU A 1 84 ? -12.643 -12.028 35.708 1.00 11.42 216 LEU D C 1
ATOM 636 O O . LEU A 1 84 ? -13.191 -12.596 36.654 1.00 12.41 216 LEU D O 1
ATOM 641 N N . LEU A 1 85 ? -12.617 -10.701 35.590 1.00 10.81 217 LEU D N 1
ATOM 642 C CA . LEU A 1 85 ? -13.296 -9.865 36.581 1.00 11.03 217 LEU D CA 1
ATOM 643 C C . LEU A 1 85 ? -14.808 -10.033 36.439 1.00 10.52 217 LEU D C 1
ATOM 644 O O . LEU A 1 85 ? -15.533 -10.024 37.431 1.00 11.10 217 LEU D O 1
ATOM 649 N N . LYS A 1 86 ? -15.278 -10.176 35.204 1.00 13.80 218 LYS D N 1
ATOM 650 C CA . LYS A 1 86 ? -16.708 -10.350 34.943 1.00 17.97 218 LYS D CA 1
ATOM 651 C C . LYS A 1 86 ? -17.195 -11.642 35.574 1.00 20.03 218 LYS D C 1
ATOM 652 O O . LYS A 1 86 ? -18.262 -11.688 36.177 1.00 24.66 218 LYS D O 1
ATOM 658 N N . ILE A 1 87 ? -16.401 -12.694 35.424 1.00 15.87 219 ILE D N 1
ATOM 659 C CA . ILE A 1 87 ? -16.739 -13.996 35.973 1.00 21.55 219 ILE D CA 1
ATOM 660 C C . ILE A 1 87 ? -16.751 -13.924 37.496 1.00 25.57 219 ILE D C 1
ATOM 661 O O . ILE A 1 87 ? -17.706 -14.361 38.146 1.00 20.92 219 ILE D O 1
ATOM 666 N N . LYS A 1 88 ? -15.691 -13.343 38.048 1.00 26.76 220 LYS D N 1
ATOM 667 C CA . LYS A 1 88 ? -15.514 -13.202 39.488 1.00 26.52 220 LYS D CA 1
ATOM 668 C C . LYS A 1 88 ? -16.554 -12.285 40.140 1.00 28.42 220 LYS D C 1
ATOM 669 O O . LYS A 1 88 ? -16.907 -12.465 41.308 1.00 25.92 220 LYS D O 1
ATOM 675 N N . ASN A 1 89 ? -17.048 -11.312 39.379 1.00 31.10 221 ASN D N 1
ATOM 676 C CA . ASN A 1 89 ? -18.032 -10.357 39.887 1.00 28.54 221 ASN D CA 1
ATOM 677 C C . ASN A 1 89 ? -19.460 -10.886 39.786 1.00 38.88 221 ASN D C 1
ATOM 678 O O . ASN A 1 89 ? -20.166 -10.987 40.792 1.00 46.61 221 ASN D O 1
ATOM 683 N N . SER A 1 90 ? -19.878 -11.226 38.569 1.00 63.04 222 SER D N 1
ATOM 684 C CA . SER A 1 90 ? -21.227 -11.734 38.325 1.00 69.10 222 SER D CA 1
ATOM 685 C C . SER A 1 90 ? -21.275 -13.259 38.218 1.00 57.55 222 SER D C 1
ATOM 686 O O . SER A 1 90 ? -20.981 -13.785 37.123 1.00 62.40 222 SER D 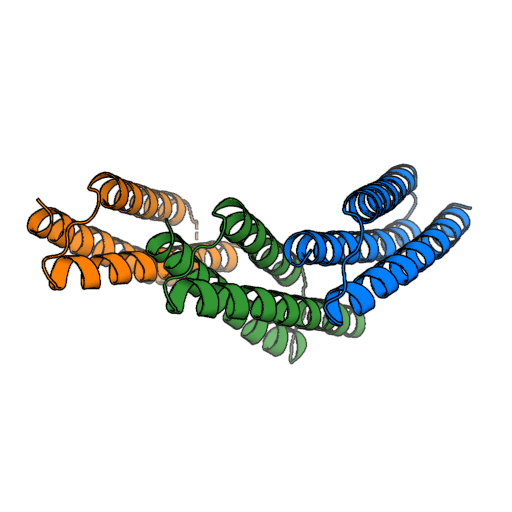O 1
ATOM 690 N N . SER B 1 4 ? -13.750 27.055 0.389 1.00 28.14 136 SER A N 1
ATOM 691 C CA . SER B 1 4 ? -14.994 27.301 1.182 1.00 39.09 136 SER A CA 1
ATOM 692 C C . SER B 1 4 ? -15.251 26.123 2.116 1.00 31.36 136 SER A C 1
ATOM 693 O O . SER B 1 4 ? -15.673 26.305 3.260 1.00 32.84 136 SER A O 1
ATOM 696 N N . SER B 1 5 ? -14.995 24.916 1.621 1.00 18.07 137 SER A N 1
ATOM 697 C CA . SER B 1 5 ? -15.171 23.712 2.425 1.00 20.54 137 SER A CA 1
ATOM 698 C C . SER B 1 5 ? -14.094 23.684 3.515 1.00 19.29 137 SER A C 1
ATOM 699 O O . SER B 1 5 ? -14.360 23.289 4.649 1.00 17.12 137 SER A O 1
ATOM 702 N N . SER B 1 6 ? -12.882 24.112 3.164 1.00 32.39 138 SER A N 1
ATOM 703 C CA . SER B 1 6 ? -11.767 24.141 4.109 1.00 36.36 138 SER A CA 1
ATOM 704 C C . SER B 1 6 ? -12.099 25.144 5.203 1.00 35.52 138 SER A C 1
ATOM 705 O O . SER B 1 6 ? -11.804 24.934 6.380 1.00 35.65 138 SER A O 1
ATOM 708 N N . LYS B 1 7 ? -12.712 26.245 4.787 1.00 16.70 139 LYS A N 1
ATOM 709 C CA . LYS B 1 7 ? -13.148 27.291 5.694 1.00 25.10 139 LYS A CA 1
ATOM 710 C C . LYS B 1 7 ? -14.144 26.667 6.682 1.00 22.11 139 LYS A C 1
ATOM 711 O O . LYS B 1 7 ? -14.051 26.876 7.891 1.00 22.17 139 LYS A O 1
ATOM 717 N N . ALA B 1 8 ? -15.083 25.880 6.164 1.00 9.01 140 ALA A N 1
ATOM 718 C CA . ALA B 1 8 ? -16.083 25.252 7.017 1.00 9.16 140 ALA A CA 1
ATOM 719 C C . ALA B 1 8 ? -15.444 24.276 8.004 1.00 13.90 140 ALA A C 1
ATOM 720 O O . ALA B 1 8 ? -15.870 24.181 9.155 1.00 13.02 140 ALA A O 1
ATOM 722 N N . ILE B 1 9 ? -14.415 23.560 7.557 1.00 11.97 141 ILE A N 1
ATOM 723 C CA . ILE B 1 9 ? -13.735 22.596 8.416 1.00 13.27 141 ILE A CA 1
ATOM 724 C C . ILE B 1 9 ? -12.883 23.280 9.487 1.00 15.62 141 ILE A C 1
ATOM 725 O O . ILE B 1 9 ? -12.719 22.752 10.587 1.00 14.22 141 ILE A O 1
ATOM 730 N N . SER B 1 10 ? -12.347 24.455 9.167 1.00 12.12 142 SER A N 1
ATOM 731 C CA . SER B 1 10 ? -11.544 25.204 10.132 1.00 17.53 142 SER A CA 1
ATOM 732 C C . SER B 1 10 ? -12.450 25.753 11.243 1.00 16.25 142 SER A C 1
ATOM 733 O O . SER B 1 10 ? -12.044 25.828 12.403 1.00 16.71 142 SER A O 1
ATOM 736 N N . ASP B 1 11 ? -13.673 26.135 10.886 1.00 12.89 143 ASP A N 1
ATOM 737 C CA . ASP B 1 11 ? -14.619 26.646 11.871 1.00 14.62 143 ASP A CA 1
ATOM 738 C C . ASP B 1 11 ? -15.073 25.527 12.799 1.00 11.09 143 ASP A C 1
ATOM 739 O O . ASP B 1 11 ? -15.278 25.735 13.995 1.00 11.63 143 ASP A O 1
ATOM 744 N N . ILE B 1 12 ? -15.231 24.334 12.239 1.00 10.43 144 ILE A N 1
ATOM 745 C CA . ILE B 1 12 ? -15.640 23.187 13.026 1.00 9.05 144 ILE A CA 1
ATOM 746 C C . ILE B 1 12 ? -14.478 22.801 13.933 1.00 9.34 144 ILE A C 1
ATOM 747 O O . ILE B 1 12 ? -14.674 22.411 15.086 1.00 11.91 144 ILE A O 1
ATOM 752 N N . SER B 1 13 ? -13.264 22.924 13.399 1.00 12.83 145 SER A N 1
ATOM 753 C CA . SER B 1 13 ? -12.050 22.597 14.144 1.00 11.85 145 SER A CA 1
ATOM 754 C C . SER B 1 13 ? -11.937 23.462 15.392 1.00 10.72 145 SER A C 1
ATOM 755 O O . SER B 1 13 ? -11.508 22.991 16.449 1.00 12.42 145 SER A O 1
ATOM 758 N N . PHE B 1 14 ? -12.314 24.730 15.263 1.00 6.39 146 PHE A N 1
ATOM 759 C CA . PHE B 1 14 ? -12.289 25.638 16.404 1.00 7.15 146 PHE A CA 1
ATOM 760 C C . PHE B 1 14 ? -13.358 25.187 17.396 1.00 6.02 146 PHE A C 1
ATOM 761 O O . PHE B 1 14 ? -13.100 25.090 18.598 1.00 5.62 146 PHE A O 1
ATOM 769 N N . GLN B 1 15 ? -14.560 24.906 16.902 1.00 11.30 147 GLN A N 1
ATOM 770 C CA . GLN B 1 15 ? -15.626 24.457 17.791 1.00 10.55 147 GLN A CA 1
ATOM 771 C C . GLN B 1 15 ? -15.202 23.176 18.484 1.00 10.55 147 GLN A C 1
ATOM 772 O O . GLN B 1 15 ? -15.585 22.923 19.627 1.00 9.45 147 GLN A O 1
ATOM 778 N N . VAL B 1 16 ? -14.391 22.373 17.803 1.00 6.86 148 VAL A N 1
ATOM 779 C CA . VAL B 1 16 ? -13.934 21.124 18.397 1.00 7.91 148 VAL A CA 1
ATOM 780 C C . VAL B 1 16 ? -12.907 21.333 19.509 1.00 6.88 148 VAL A C 1
ATOM 781 O O . VAL B 1 16 ? -12.999 20.674 20.546 1.00 6.25 148 VAL A O 1
ATOM 785 N N . GLU B 1 17 ? -11.927 22.223 19.327 1.00 16.85 149 GLU A N 1
ATOM 786 C CA . GLU B 1 17 ? -10.980 22.418 20.424 1.00 19.14 149 GLU A CA 1
ATOM 787 C C . GLU B 1 17 ? -11.670 23.097 21.610 1.00 18.99 149 GLU A C 1
ATOM 788 O O . GLU B 1 17 ? -11.204 22.996 22.743 1.00 18.65 149 GLU A O 1
ATOM 794 N N . ARG B 1 18 ? -12.790 23.773 21.363 1.00 7.32 150 ARG A N 1
ATOM 795 C CA . ARG B 1 18 ? -13.521 24.389 22.464 1.00 8.05 150 ARG A CA 1
ATOM 796 C C . ARG B 1 18 ? -14.070 23.254 23.318 1.00 9.01 150 ARG A C 1
ATOM 797 O O . ARG B 1 18 ? -13.981 23.285 24.539 1.00 9.91 150 ARG A O 1
ATOM 805 N N . LEU B 1 19 ? -14.647 22.250 22.661 1.00 10.67 151 LEU A N 1
ATOM 806 C CA . LEU B 1 19 ? -15.214 21.103 23.368 1.00 11.47 151 LEU A CA 1
ATOM 807 C C . LEU B 1 19 ? -14.131 20.272 24.060 1.00 10.61 151 LEU A C 1
ATOM 808 O O . LEU B 1 19 ? -14.375 19.668 25.106 1.00 11.24 151 LEU A O 1
ATOM 813 N N . ALA B 1 20 ? -12.934 20.253 23.482 1.00 12.23 152 ALA A N 1
ATOM 814 C CA . ALA B 1 20 ? -11.809 19.523 24.066 1.00 14.13 152 ALA A CA 1
ATOM 815 C C . ALA B 1 20 ? -11.365 20.221 25.356 1.00 13.20 152 ALA A C 1
ATOM 816 O O . ALA B 1 20 ? -11.021 19.568 26.341 1.00 11.37 152 ALA A O 1
ATOM 818 N N . GLY B 1 21 ? -11.365 21.553 25.344 1.00 9.78 153 GLY A N 1
ATOM 819 C CA . GLY B 1 21 ? -10.996 22.292 26.543 1.00 6.07 153 GLY A CA 1
ATOM 820 C C . GLY B 1 21 ? -11.966 21.954 27.667 1.00 10.08 153 GLY A C 1
ATOM 821 O O . GLY B 1 21 ? -11.558 21.601 28.775 1.00 10.43 153 GLY A O 1
ATOM 822 N N . GLN B 1 22 ? -13.259 22.051 27.371 1.00 11.40 154 GLN A N 1
ATOM 823 C CA . GLN B 1 22 ? -14.315 21.746 28.334 1.00 9.18 154 GLN A CA 1
ATOM 824 C C . GLN B 1 22 ? -14.188 20.307 28.852 1.00 14.37 154 GLN A C 1
ATOM 825 O O . GLN B 1 22 ? -14.401 20.045 30.034 1.00 13.01 154 GLN A O 1
ATOM 831 N N . LEU B 1 23 ? -13.847 19.373 27.967 1.00 15.18 155 LEU A N 1
ATOM 832 C CA . LEU B 1 23 ? -13.675 17.980 28.368 1.00 14.94 155 LEU A CA 1
ATOM 833 C C . LEU B 1 23 ? -12.518 17.911 29.363 1.00 13.24 155 LEU A C 1
ATOM 834 O O . LEU B 1 23 ? -12.606 17.249 30.396 1.00 11.35 155 LEU A O 1
ATOM 839 N N . SER B 1 24 ? -11.437 18.608 29.042 1.00 22.63 156 SER A N 1
ATOM 840 C CA . SER B 1 24 ? -10.259 18.645 29.901 1.00 22.70 156 SER A CA 1
ATOM 841 C C . SER B 1 24 ? -10.627 19.151 31.292 1.00 26.18 156 SER A C 1
ATOM 842 O O . SER B 1 24 ? -10.156 18.628 32.300 1.00 25.41 156 SER A O 1
ATOM 845 N N . ALA B 1 25 ? -11.475 20.172 31.334 1.00 25.53 157 ALA A N 1
ATOM 846 C CA . ALA B 1 25 ? -11.913 20.760 32.592 1.00 24.01 157 ALA A CA 1
ATOM 847 C C . ALA B 1 25 ? -12.663 19.754 33.453 1.00 20.59 157 ALA A C 1
ATOM 848 O O . ALA B 1 25 ? -12.403 19.642 34.647 1.00 23.02 157 ALA A O 1
ATOM 850 N N . PHE B 1 26 ? -13.599 19.028 32.849 1.00 13.21 158 PHE A N 1
ATOM 851 C CA . PHE B 1 26 ? -14.372 18.034 33.582 1.00 15.16 158 PHE A CA 1
ATOM 852 C C . PHE B 1 26 ? -13.475 16.882 34.007 1.00 17.78 158 PHE A C 1
ATOM 853 O O . PHE B 1 26 ? -13.790 16.147 34.941 1.00 20.56 158 PHE A O 1
ATOM 861 N N . ASP B 1 27 ? -12.354 16.731 33.314 1.00 23.49 159 ASP A N 1
ATOM 862 C CA . ASP B 1 27 ? -11.422 15.654 33.600 1.00 27.59 159 ASP A CA 1
ATOM 863 C C . ASP B 1 27 ? -10.539 15.912 34.815 1.00 29.47 159 ASP A C 1
ATOM 864 O O . ASP B 1 27 ? -10.303 15.007 35.614 1.00 28.71 159 ASP A O 1
ATOM 869 N N . THR B 1 28 ? -10.039 17.137 34.949 1.00 40.67 160 THR A N 1
ATOM 870 C CA . THR B 1 28 ? -9.190 17.474 36.083 1.00 33.91 160 THR A CA 1
ATOM 871 C C . THR B 1 28 ? -10.041 17.525 37.345 1.00 41.81 160 THR A C 1
ATOM 872 O O . THR B 1 28 ? -9.531 17.344 38.449 1.00 51.16 160 THR A O 1
ATOM 876 N N . VAL B 1 29 ? -11.340 17.768 37.178 1.00 30.28 161 VAL A N 1
ATOM 877 C CA . VAL B 1 29 ? -12.256 17.827 38.316 1.00 31.72 161 VAL A CA 1
ATOM 878 C C . VAL B 1 29 ? -12.526 16.423 38.831 1.00 32.90 161 VAL A C 1
ATOM 879 O O . VAL B 1 29 ? -12.426 16.156 40.026 1.00 36.41 161 VAL A O 1
ATOM 883 N N . ILE B 1 30 ? -12.882 15.530 37.918 1.00 31.62 162 ILE A N 1
ATOM 884 C CA . ILE B 1 30 ? -13.157 14.150 38.271 1.00 31.34 162 ILE A CA 1
ATOM 885 C C . ILE B 1 30 ? -11.855 13.478 38.685 1.00 38.13 162 ILE A C 1
ATOM 886 O O . ILE B 1 30 ? -11.849 12.547 39.492 1.00 34.96 162 ILE A O 1
ATOM 891 N N . GLY B 1 31 ? -10.751 13.970 38.131 1.00 34.40 163 GLY A N 1
ATOM 892 C CA . GLY B 1 31 ? -9.447 13.421 38.450 1.00 31.75 163 GLY A CA 1
ATOM 893 C C . GLY B 1 31 ? -8.971 13.788 39.846 1.00 39.64 163 GLY A C 1
ATOM 894 O O . GLY B 1 31 ? -8.133 13.093 40.423 1.00 34.82 163 GLY A O 1
ATOM 895 N N . LYS B 1 32 ? -9.501 14.882 40.387 1.00 50.41 164 LYS A N 1
ATOM 896 C CA . LYS B 1 32 ? -9.132 15.341 41.722 1.00 48.96 164 LYS A CA 1
ATOM 897 C C . LYS B 1 32 ? -10.065 14.783 42.792 1.00 49.60 164 LYS A C 1
ATOM 898 O O . LYS B 1 32 ? -9.920 15.091 43.974 1.00 47.46 164 LYS A O 1
ATOM 904 N N . GLY B 1 33 ? -11.021 13.959 42.374 1.00 44.23 165 GLY A N 1
ATOM 905 C CA . GLY B 1 33 ? -11.956 13.376 43.319 1.00 48.23 165 GLY A CA 1
ATOM 906 C C . GLY B 1 33 ? -13.310 14.063 43.319 1.00 55.73 165 GLY A C 1
ATOM 907 O O . GLY B 1 33 ? -14.301 13.495 43.774 1.00 59.40 165 GLY A O 1
ATOM 908 N N . GLY B 1 34 ? -13.351 15.290 42.810 1.00 55.87 166 GLY A N 1
ATOM 909 C CA . GLY B 1 34 ? -14.599 16.029 42.761 1.00 54.86 166 GLY A CA 1
ATOM 910 C C . GLY B 1 34 ? -15.654 15.343 41.913 1.00 58.24 166 GLY A C 1
ATOM 911 O O . GLY B 1 34 ? -15.446 14.232 41.422 1.00 57.57 166 GLY A O 1
ATOM 912 N N . LYS B 1 35 ? -16.792 16.008 41.739 1.00 51.77 167 LYS A N 1
ATOM 913 C CA . LYS B 1 35 ? -17.883 15.454 40.948 1.00 49.39 167 LYS A CA 1
ATOM 914 C C . LYS B 1 35 ? -18.479 16.479 39.993 1.00 51.25 167 LYS A C 1
ATOM 915 O O . LYS B 1 35 ? -18.538 17.670 40.298 1.00 44.64 167 LYS A O 1
ATOM 921 N N . VAL B 1 36 ? -18.923 15.997 38.836 1.00 33.93 168 VAL A N 1
ATOM 922 C CA . VAL B 1 36 ? -19.538 16.841 37.817 1.00 20.97 168 VAL A CA 1
ATOM 923 C C . VAL B 1 36 ? -20.948 16.312 37.579 1.00 21.75 168 VAL A C 1
ATOM 924 O O . VAL B 1 36 ? -21.146 15.109 37.428 1.00 20.73 168 VAL A O 1
ATOM 928 N N . GLU B 1 37 ? -21.930 17.206 37.553 1.00 35.39 169 GLU A N 1
ATOM 929 C CA . GLU B 1 37 ? -23.301 16.785 37.329 1.00 37.87 169 GLU A CA 1
ATOM 930 C C . GLU B 1 37 ? -23.389 16.045 35.996 1.00 33.19 169 GLU A C 1
ATOM 931 O O . GLU B 1 37 ? -23.037 16.586 34.949 1.00 31.04 169 GLU A O 1
ATOM 937 N N . GLU B 1 38 ? -23.858 14.804 36.049 1.00 26.18 170 GLU A N 1
ATOM 938 C CA . GLU B 1 38 ? -23.970 13.961 34.872 1.00 25.37 170 GLU A CA 1
ATOM 939 C C . GLU B 1 38 ? -24.505 14.676 33.626 1.00 24.97 170 GLU A C 1
ATOM 940 O O . GLU B 1 38 ? -24.020 14.453 32.517 1.00 26.61 170 GLU A O 1
ATOM 946 N N . LYS B 1 39 ? -25.496 15.537 33.811 1.00 23.94 171 LYS A N 1
ATOM 947 C CA . LYS B 1 39 ? -26.095 16.264 32.695 1.00 27.73 171 LYS A CA 1
ATOM 948 C C . LYS B 1 39 ? -25.100 17.091 31.887 1.00 26.48 171 LYS A C 1
ATOM 949 O O . LYS B 1 39 ? -25.317 17.319 30.697 1.00 18.79 171 LYS A O 1
ATOM 955 N N . ASN B 1 40 ? -24.026 17.556 32.524 1.00 21.91 172 ASN A N 1
ATOM 956 C CA . ASN B 1 40 ? -23.031 18.354 31.810 1.00 23.62 172 ASN A CA 1
ATOM 957 C C . ASN B 1 40 ? -22.181 17.458 30.917 1.00 20.10 172 ASN A C 1
ATOM 958 O O . ASN B 1 40 ? -21.687 17.891 29.878 1.00 18.52 172 ASN A O 1
ATOM 963 N N . LEU B 1 41 ? -22.014 16.212 31.344 1.00 10.86 173 LEU A N 1
ATOM 964 C CA . LEU B 1 41 ? -21.265 15.211 30.596 1.00 13.76 173 LEU A CA 1
ATOM 965 C C . LEU B 1 41 ? -22.126 14.787 29.419 1.00 9.01 173 LEU A C 1
ATOM 966 O O . LEU B 1 41 ? -21.633 14.573 28.306 1.00 9.16 173 LEU A O 1
ATOM 971 N N . GLU B 1 42 ? -23.423 14.674 29.674 1.00 12.46 174 GLU A N 1
ATOM 972 C CA . GLU B 1 42 ? -24.372 14.282 28.649 1.00 19.03 174 GLU A CA 1
ATOM 973 C C . GLU B 1 42 ? -24.497 15.391 27.596 1.00 12.34 174 GLU A C 1
ATOM 974 O O . GLU B 1 42 ? -24.595 15.107 26.400 1.00 11.71 174 GLU A O 1
ATOM 980 N N . ASN B 1 43 ? -24.467 16.648 28.035 1.00 16.05 175 ASN A N 1
ATOM 981 C CA . ASN B 1 43 ? -24.566 17.769 27.103 1.00 16.61 175 ASN A CA 1
ATOM 982 C C . ASN B 1 43 ? -23.316 17.868 26.242 1.00 14.78 175 ASN A C 1
ATOM 983 O O . ASN B 1 43 ? -23.410 18.166 25.056 1.00 15.97 175 ASN A O 1
ATOM 988 N N . LEU B 1 44 ? -22.151 17.630 26.841 1.00 7.29 176 LEU A N 1
ATOM 989 C CA . LEU B 1 44 ? -20.896 17.683 26.100 1.00 7.24 176 LEU A CA 1
ATOM 990 C C . LEU B 1 44 ? -20.883 16.593 25.019 1.00 7.23 176 LEU A C 1
ATOM 991 O O . LEU B 1 44 ? -20.464 16.837 23.887 1.00 7.20 176 LEU A O 1
ATOM 996 N N . MET B 1 45 ? -21.362 15.401 25.361 1.00 5.28 177 MET A N 1
ATOM 997 C CA . MET B 1 45 ? -21.405 14.309 24.392 1.00 7.71 177 MET A CA 1
ATOM 998 C C . MET B 1 45 ? -22.276 14.716 23.210 1.00 6.26 177 MET A C 1
ATOM 999 O O . MET B 1 45 ? -21.928 14.466 22.056 1.00 4.43 177 MET A O 1
ATOM 1004 N N . GLU B 1 46 ? -23.407 15.352 23.501 1.00 9.07 178 GLU A N 1
ATOM 1005 C CA . GLU B 1 46 ? -24.310 15.793 22.453 1.00 10.87 178 GLU A CA 1
ATOM 1006 C C . GLU B 1 46 ? -23.607 16.821 21.571 1.00 11.58 178 GLU A C 1
ATOM 1007 O O . GLU B 1 46 ? -23.746 16.806 20.347 1.00 10.39 178 GLU A O 1
ATOM 1013 N N . MET B 1 47 ? -22.855 17.723 22.192 1.00 6.71 179 MET A N 1
ATOM 1014 C CA . MET B 1 47 ? -22.129 18.739 21.437 1.00 7.25 179 MET A CA 1
ATOM 1015 C C . MET B 1 47 ? -21.109 18.067 20.529 1.00 5.85 179 MET A C 1
ATOM 1016 O O . MET B 1 47 ? -20.943 18.463 19.387 1.00 6.00 179 MET A O 1
ATOM 1021 N N . LEU B 1 48 ? -20.427 17.044 21.034 1.00 4.28 180 LEU A N 1
ATOM 1022 C CA . LEU B 1 48 ? -19.444 16.323 20.221 1.00 4.32 180 LEU A CA 1
ATOM 1023 C C . LEU B 1 48 ? -20.142 15.667 19.038 1.00 4.23 180 LEU A C 1
ATOM 1024 O O . LEU B 1 48 ? -19.672 15.739 17.900 1.00 4.10 180 LEU A O 1
ATOM 1029 N N . MET B 1 49 ? -21.276 15.038 19.318 1.00 6.30 181 MET A N 1
ATOM 1030 C CA . MET B 1 49 ? -22.066 14.360 18.295 1.00 6.53 181 MET A CA 1
ATOM 1031 C C . MET B 1 49 ? -22.500 15.351 17.204 1.00 10.46 181 MET A C 1
ATOM 1032 O O . MET B 1 49 ? -22.459 15.037 16.006 1.00 8.21 181 MET A O 1
ATOM 1037 N N . ASN B 1 50 ? -22.903 16.551 17.621 1.00 5.11 182 ASN A N 1
ATOM 1038 C CA . ASN B 1 50 ? -23.324 17.594 16.685 1.00 5.25 182 ASN A CA 1
ATOM 1039 C C . ASN B 1 50 ? -22.199 18.030 15.732 1.00 5.39 182 ASN A C 1
ATOM 1040 O O . ASN B 1 50 ? -22.464 18.441 14.606 1.00 5.54 182 ASN A O 1
ATOM 1045 N N . GLN B 1 51 ? -20.950 17.968 16.173 1.00 4.17 183 GLN A N 1
ATOM 1046 C CA . GLN B 1 51 ? -19.861 18.370 15.284 1.00 4.68 183 GLN A CA 1
ATOM 1047 C C . GLN B 1 51 ? -19.607 17.276 14.270 1.00 4.52 183 GLN A C 1
ATOM 1048 O O . GLN B 1 51 ? -19.232 17.554 13.130 1.00 5.00 183 GLN A O 1
ATOM 1054 N N . LEU B 1 52 ? -19.812 16.030 14.681 1.00 6.91 184 LEU A N 1
ATOM 1055 C CA . LEU B 1 52 ? -19.636 14.907 13.770 1.00 9.05 184 LEU A CA 1
ATOM 1056 C C . LEU B 1 52 ? -20.656 15.034 12.641 1.00 7.28 184 LEU A C 1
ATOM 1057 O O . LEU B 1 52 ? -20.346 14.761 11.492 1.00 6.22 184 LEU A O 1
ATOM 1062 N N . VAL B 1 53 ? -21.869 15.462 12.990 1.00 6.37 185 VAL A N 1
ATOM 1063 C CA . VAL B 1 53 ? -22.971 15.642 12.042 1.00 8.35 185 VAL A CA 1
ATOM 1064 C C . VAL B 1 53 ? -22.678 16.750 11.034 1.00 6.05 185 VAL A C 1
ATOM 1065 O O . VAL B 1 53 ? -22.989 16.617 9.850 1.00 7.93 185 VAL A O 1
ATOM 1069 N N . LYS B 1 54 ? -22.087 17.848 11.499 1.00 9.80 186 LYS A N 1
ATOM 1070 C CA . LYS B 1 54 ? -21.750 18.944 10.597 1.00 15.34 186 LYS A CA 1
ATOM 1071 C C . LYS B 1 54 ? -20.644 18.536 9.620 1.00 9.36 186 LYS A C 1
ATOM 1072 O O . LYS B 1 54 ? -20.584 19.035 8.500 1.00 11.32 186 LYS A O 1
ATOM 1078 N N . LEU B 1 55 ? -19.768 17.635 10.053 1.00 7.94 187 LEU A N 1
ATOM 1079 C CA . LEU B 1 55 ? -18.677 17.143 9.203 1.00 8.15 187 LEU A CA 1
ATOM 1080 C C . LEU B 1 55 ? -19.256 16.320 8.057 1.00 11.90 187 LEU A C 1
ATOM 1081 O O . LEU B 1 55 ? -18.694 16.291 6.956 1.00 6.56 187 LEU A O 1
ATOM 1086 N N . ASP B 1 56 ? -20.371 15.640 8.338 1.00 12.72 188 ASP A N 1
ATOM 1087 C CA . ASP B 1 56 ? -21.068 14.810 7.352 1.00 12.65 188 ASP A CA 1
ATOM 1088 C C . ASP B 1 56 ? -21.512 15.653 6.166 1.00 16.31 188 ASP A C 1
ATOM 1089 O O . ASP B 1 56 ? -21.483 15.190 5.036 1.00 18.85 188 ASP A O 1
ATOM 1094 N N . ALA B 1 57 ? -21.934 16.883 6.433 1.00 7.92 189 ALA A N 1
ATOM 1095 C CA . ALA B 1 57 ? -22.411 17.768 5.377 1.00 6.47 189 ALA A CA 1
ATOM 1096 C C . ALA B 1 57 ? -21.295 18.325 4.494 1.00 9.51 189 ALA A C 1
ATOM 1097 O O . ALA B 1 57 ? -21.557 18.952 3.462 1.00 6.92 189 ALA A O 1
ATOM 1099 N N . ILE B 1 58 ? -20.051 18.093 4.892 1.00 14.10 190 ILE A N 1
ATOM 1100 C CA . ILE B 1 58 ? -18.921 18.590 4.125 1.00 17.40 190 ILE A CA 1
ATOM 1101 C C . ILE B 1 58 ? -18.259 17.507 3.286 1.00 16.35 190 ILE A C 1
ATOM 1102 O O . ILE B 1 58 ? -18.124 16.360 3.715 1.00 19.47 190 ILE A O 1
ATOM 1107 N N . SER B 1 59 ? -17.859 17.883 2.078 1.00 14.64 191 SER A N 1
ATOM 1108 C CA . SER B 1 59 ? -17.171 16.967 1.189 1.00 16.48 191 SER A CA 1
ATOM 1109 C C . SER B 1 59 ? -16.418 17.759 0.136 1.00 15.59 191 SER A C 1
ATOM 1110 O O . SER B 1 59 ? -16.503 18.985 0.086 1.00 16.73 191 SER A O 1
ATOM 1113 N N . GLY B 1 60 ? -15.676 17.046 -0.703 1.00 7.65 192 GLY A N 1
ATOM 1114 C CA . GLY B 1 60 ? -14.894 17.696 -1.734 1.00 6.90 192 GLY A CA 1
ATOM 1115 C C . GLY B 1 60 ? -13.843 16.725 -2.225 1.00 10.18 192 GLY A C 1
ATOM 1116 O O . GLY B 1 60 ? -14.037 15.518 -2.126 1.00 10.52 192 GLY A O 1
ATOM 1117 N N . ASP B 1 61 ? -12.731 17.243 -2.741 1.00 13.24 193 ASP A N 1
ATOM 1118 C CA . ASP B 1 61 ? -11.666 16.393 -3.263 1.00 16.01 193 ASP A CA 1
ATOM 1119 C C . ASP B 1 61 ? -10.753 15.852 -2.162 1.00 19.58 193 ASP A C 1
ATOM 1120 O O . ASP B 1 61 ? -11.012 16.043 -0.975 1.00 18.08 193 ASP A O 1
ATOM 1125 N N . GLY B 1 62 ? -9.686 15.172 -2.572 1.00 16.95 194 GLY A N 1
ATOM 1126 C CA . GLY B 1 62 ? -8.791 14.518 -1.635 1.00 16.36 194 GLY A CA 1
ATOM 1127 C C . GLY B 1 62 ? -8.308 15.338 -0.450 1.00 14.38 194 GLY A C 1
ATOM 1128 O O . GLY B 1 62 ? -8.388 14.871 0.679 1.00 17.61 194 GLY A O 1
ATOM 1129 N N . ASP B 1 63 ? -7.798 16.543 -0.692 1.00 21.05 195 ASP A N 1
ATOM 1130 C CA . ASP B 1 63 ? -7.302 17.384 0.397 1.00 24.23 195 ASP A CA 1
ATOM 1131 C C . ASP B 1 63 ? -8.396 17.666 1.415 1.00 24.87 195 ASP A C 1
ATOM 1132 O O . ASP B 1 63 ? -8.164 17.583 2.621 1.00 25.90 195 ASP A O 1
ATOM 1137 N N . VAL B 1 64 ? -9.586 18.002 0.920 1.00 16.91 196 VAL A N 1
ATOM 1138 C CA . VAL B 1 64 ? -10.728 18.287 1.780 1.00 17.71 196 VAL A CA 1
ATOM 1139 C C . VAL B 1 64 ? -11.151 17.076 2.609 1.00 15.39 196 VAL A C 1
ATOM 1140 O O . VAL B 1 64 ? -11.435 17.212 3.790 1.00 17.73 196 VAL A O 1
ATOM 1144 N N . LYS B 1 65 ? -11.191 15.898 1.998 1.00 10.55 197 LYS A N 1
ATOM 1145 C CA . LYS B 1 65 ? -11.576 14.697 2.732 1.00 12.10 197 LYS A CA 1
ATOM 1146 C C . LYS B 1 65 ? -10.553 14.296 3.792 1.00 9.37 197 LYS A C 1
ATOM 1147 O O . LYS B 1 65 ? -10.915 13.713 4.808 1.00 13.59 197 LYS A O 1
ATOM 1153 N N . LEU B 1 66 ? -9.281 14.602 3.558 1.00 13.12 198 LEU A N 1
ATOM 1154 C CA . LEU B 1 66 ? -8.238 14.264 4.525 1.00 14.53 198 LEU A CA 1
ATOM 1155 C C . LEU B 1 66 ? -8.355 15.222 5.715 1.00 16.17 198 LEU A C 1
ATOM 1156 O O . LEU B 1 66 ? -8.238 14.804 6.873 1.00 17.84 198 LEU A O 1
ATOM 1161 N N . LYS B 1 67 ? -8.593 16.501 5.422 1.00 12.09 199 LYS A N 1
ATOM 1162 C CA . LYS B 1 67 ? -8.743 17.523 6.453 1.00 14.13 199 LYS A CA 1
ATOM 1163 C C . LYS B 1 67 ? -9.914 17.217 7.388 1.00 14.41 199 LYS A C 1
ATOM 1164 O O . LYS B 1 67 ? -9.808 17.398 8.599 1.00 17.39 199 LYS A O 1
ATOM 1170 N N . LYS B 1 68 ? -11.024 16.745 6.829 1.00 14.98 200 LYS A N 1
ATOM 1171 C CA . LYS B 1 68 ? -12.184 16.440 7.651 1.00 16.16 200 LYS A CA 1
ATOM 1172 C C . LYS B 1 68 ? -11.948 15.146 8.415 1.00 11.97 200 LYS A C 1
ATOM 1173 O O . LYS B 1 68 ? -12.475 14.972 9.502 1.00 11.44 200 LYS A O 1
ATOM 1179 N N . LYS B 1 69 ? -11.147 14.249 7.847 1.00 12.45 201 LYS A N 1
ATOM 1180 C CA . LYS B 1 69 ? -10.838 12.980 8.497 1.00 13.39 201 LYS A CA 1
ATOM 1181 C C . LYS B 1 69 ? -10.052 13.248 9.785 1.00 12.20 201 LYS A C 1
ATOM 1182 O O . LYS B 1 69 ? -10.197 12.545 10.784 1.00 11.90 201 LYS A O 1
ATOM 1188 N N . MET B 1 70 ? -9.227 14.282 9.754 1.00 20.89 202 MET A N 1
ATOM 1189 C CA . MET B 1 70 ? -8.435 14.647 10.913 1.00 18.09 202 MET A CA 1
ATOM 1190 C C . MET B 1 70 ? -9.334 15.125 12.042 1.00 18.46 202 MET A C 1
ATOM 1191 O O . MET B 1 70 ? -9.073 14.845 13.203 1.00 21.65 202 MET A O 1
ATOM 1196 N N . GLN B 1 71 ? -10.401 15.838 11.696 1.00 7.28 203 GLN A N 1
ATOM 1197 C CA . GLN B 1 71 ? -11.328 16.340 12.700 1.00 6.38 203 GLN A CA 1
ATOM 1198 C C . GLN B 1 71 ? -12.191 15.221 13.272 1.00 7.03 203 GLN A C 1
ATOM 1199 O O . GLN B 1 71 ? -12.432 15.193 14.470 1.00 7.29 203 GLN A O 1
ATOM 1205 N N . GLU B 1 72 ? -12.641 14.294 12.425 1.00 7.21 204 GLU A N 1
ATOM 1206 C CA . GLU B 1 72 ? -13.468 13.186 12.892 1.00 9.11 204 GLU A CA 1
ATOM 1207 C C . GLU B 1 72 ? -12.669 12.265 13.809 1.00 10.11 204 GLU A C 1
ATOM 1208 O O . GLU B 1 72 ? -13.209 11.706 14.761 1.00 8.28 204 GLU A O 1
ATOM 1214 N N . GLU B 1 73 ? -11.383 12.098 13.513 1.00 10.99 205 GLU A N 1
ATOM 1215 C CA . GLU B 1 73 ? -10.513 11.276 14.342 1.00 16.50 205 GLU A CA 1
ATOM 1216 C C . GLU B 1 73 ? -10.444 11.942 15.721 1.00 14.26 205 GLU A C 1
ATOM 1217 O O . GLU B 1 73 ? -10.549 11.285 16.760 1.00 10.27 205 GLU A O 1
ATOM 1223 N N . ARG B 1 74 ? -10.283 13.261 15.710 1.00 5.97 206 ARG A N 1
ATOM 1224 C CA . ARG B 1 74 ? -10.197 14.044 16.934 1.00 10.27 206 ARG A CA 1
ATOM 1225 C C . ARG B 1 74 ? -11.491 13.921 17.751 1.00 8.44 206 ARG A C 1
ATOM 1226 O O . ARG B 1 74 ? -11.454 13.665 18.953 1.00 6.52 206 ARG A O 1
ATOM 1234 N N . LEU B 1 75 ? -12.633 14.087 17.092 1.00 6.30 207 LEU A N 1
ATOM 1235 C CA . LEU B 1 75 ? -13.916 13.981 17.766 1.00 6.81 207 LEU A CA 1
ATOM 1236 C C . LEU B 1 75 ? -14.130 12.585 18.340 1.00 4.12 207 LEU A C 1
ATOM 1237 O O . LEU B 1 75 ? -14.651 12.436 19.448 1.00 7.82 207 LEU A O 1
ATOM 1242 N N . HIS B 1 76 ? -13.716 11.559 17.602 1.00 5.57 208 HIS A N 1
ATOM 1243 C CA . HIS B 1 76 ? -13.882 10.198 18.086 1.00 7.95 208 HIS A CA 1
ATOM 1244 C C . HIS B 1 76 ? -13.003 9.898 19.290 1.00 6.09 208 HIS A C 1
ATOM 1245 O O . HIS B 1 76 ? -13.330 9.044 20.102 1.00 8.48 208 HIS A O 1
ATOM 1252 N N . LYS B 1 77 ? -11.892 10.607 19.406 1.00 6.53 209 LYS A N 1
ATOM 1253 C CA . LYS B 1 77 ? -10.975 10.437 20.529 1.00 10.49 209 LYS A CA 1
ATOM 1254 C C . LYS B 1 77 ? -11.624 11.029 21.783 1.00 9.25 209 LYS A C 1
ATOM 1255 O O . LYS B 1 77 ? -11.567 10.436 22.863 1.00 8.09 209 LYS A O 1
ATOM 1261 N N . TYR B 1 78 ? -12.251 12.196 21.638 1.00 7.65 210 TYR A N 1
ATOM 1262 C CA . TYR B 1 78 ? -12.910 12.837 22.774 1.00 11.81 210 TYR A CA 1
ATOM 1263 C C . TYR B 1 78 ? -14.138 12.041 23.206 1.00 9.66 210 TYR A C 1
ATOM 1264 O O . TYR B 1 78 ? -14.416 11.908 24.399 1.00 9.67 210 TYR A O 1
ATOM 1273 N N . VAL B 1 79 ? -14.873 11.518 22.231 1.00 2.05 211 VAL A N 1
ATOM 1274 C CA . VAL B 1 79 ? -16.055 10.715 22.508 1.00 2.24 211 VAL A CA 1
ATOM 1275 C C . VAL B 1 79 ? -15.669 9.541 23.411 1.00 2.46 211 VAL A C 1
ATOM 1276 O O . VAL B 1 79 ? -16.351 9.262 24.400 1.00 1.72 211 VAL A O 1
ATOM 1280 N N . GLU B 1 80 ? -14.568 8.867 23.076 1.00 4.76 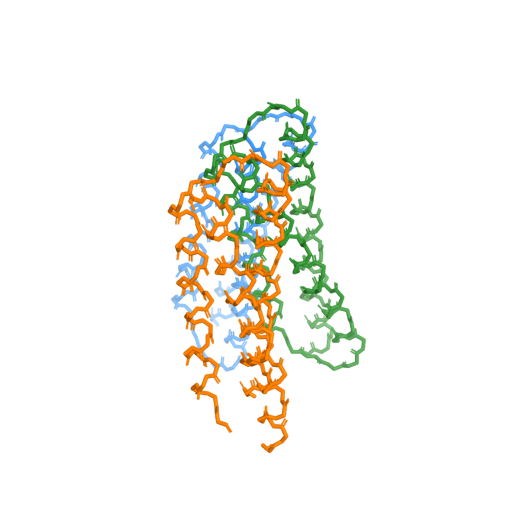212 GLU A N 1
ATOM 1281 C CA . GLU B 1 80 ? -14.089 7.734 23.874 1.00 6.15 212 GLU A CA 1
ATOM 1282 C C . GLU B 1 80 ? -13.582 8.182 25.245 1.00 6.74 212 GLU A C 1
ATOM 1283 O O . GLU B 1 80 ? -13.835 7.522 26.249 1.00 7.27 212 GLU A O 1
ATOM 1289 N N . ALA B 1 81 ? -12.856 9.294 25.285 1.00 2.71 213 ALA A N 1
ATOM 1290 C CA . ALA B 1 81 ? -12.334 9.790 26.552 1.00 1.77 213 ALA A CA 1
ATOM 1291 C C . ALA B 1 81 ? -13.496 10.193 27.448 1.00 3.21 213 ALA A C 1
ATOM 1292 O O . ALA B 1 81 ? -13.460 9.978 28.656 1.00 2.07 213 ALA A O 1
ATOM 1294 N N . LEU B 1 82 ? -14.526 10.783 26.843 1.00 6.47 214 LEU A N 1
ATOM 1295 C CA . LEU B 1 82 ? -15.712 11.194 27.590 1.00 7.40 214 LEU A CA 1
ATOM 1296 C C . LEU B 1 82 ? -16.463 9.966 28.113 1.00 5.85 214 LEU A C 1
ATOM 1297 O O . LEU B 1 82 ? -17.008 9.993 29.213 1.00 7.30 214 LEU A O 1
ATOM 1302 N N . ASP B 1 83 ? -16.496 8.893 27.333 1.00 9.19 215 ASP A N 1
ATOM 1303 C CA . ASP B 1 83 ? -17.182 7.689 27.781 1.00 15.49 215 ASP A CA 1
ATOM 1304 C C . ASP B 1 83 ? -16.577 7.186 29.074 1.00 15.87 215 ASP A C 1
ATOM 1305 O O . ASP B 1 83 ? -17.302 6.839 30.000 1.00 13.35 215 ASP A O 1
ATOM 1310 N N . LEU B 1 84 ? -15.249 7.153 29.138 1.00 10.96 216 LEU A N 1
ATOM 1311 C CA . LEU B 1 84 ? -14.571 6.698 30.346 1.00 11.29 216 LEU A CA 1
ATOM 1312 C C . LEU B 1 84 ? -14.898 7.597 31.537 1.00 11.83 216 LEU A C 1
ATOM 1313 O O . LEU B 1 84 ? -15.129 7.107 32.642 1.00 6.87 216 LEU A O 1
ATOM 1318 N N . LEU B 1 85 ? -14.915 8.911 31.311 1.00 10.68 217 LEU A N 1
ATOM 1319 C CA . LEU B 1 85 ? -15.221 9.852 32.382 1.00 12.20 217 LEU A CA 1
ATOM 1320 C C . LEU B 1 85 ? -16.599 9.575 32.973 1.00 13.84 217 LEU A C 1
ATOM 1321 O O . LEU B 1 85 ? -16.794 9.712 34.174 1.00 13.30 217 LEU A O 1
ATOM 1326 N N . LYS B 1 86 ? -17.552 9.198 32.124 1.00 21.18 218 LYS A N 1
ATOM 1327 C CA . LYS B 1 86 ? -18.902 8.887 32.583 1.00 19.32 218 LYS A CA 1
ATOM 1328 C C . LYS B 1 86 ? -18.840 7.744 33.593 1.00 26.44 218 LYS A C 1
ATOM 1329 O O . LYS B 1 86 ? -19.627 7.693 34.540 1.00 27.29 218 LYS A O 1
ATOM 1335 N N . ILE B 1 87 ? -17.910 6.818 33.373 1.00 19.16 219 ILE A N 1
ATOM 1336 C CA . ILE B 1 87 ? -17.727 5.692 34.281 1.00 23.75 219 ILE A CA 1
ATOM 1337 C C . ILE B 1 87 ? -17.110 6.190 35.578 1.00 24.28 219 ILE A C 1
ATOM 1338 O O . ILE B 1 87 ? -17.599 5.877 36.663 1.00 29.07 219 ILE A O 1
ATOM 1343 N N . LYS B 1 88 ? -16.031 6.962 35.465 1.00 25.04 220 LYS A N 1
ATOM 1344 C CA . LYS B 1 88 ? -15.350 7.493 36.641 1.00 23.40 220 LYS A CA 1
ATOM 1345 C C . LYS B 1 88 ? -16.299 8.318 37.494 1.00 31.15 220 LYS A C 1
ATOM 1346 O O . LYS B 1 88 ? -16.211 8.318 38.720 1.00 33.06 220 LYS A O 1
ATOM 1352 N N . ASN B 1 89 ? -17.207 9.025 36.832 1.00 43.04 221 ASN A N 1
ATOM 1353 C CA . ASN B 1 89 ? -18.171 9.864 37.522 1.00 42.06 221 ASN A CA 1
ATOM 1354 C C . ASN B 1 89 ? -19.161 9.033 38.334 1.00 46.27 221 ASN A C 1
ATOM 1355 O O . ASN B 1 89 ? -20.092 9.563 38.942 1.00 50.38 221 ASN A O 1
ATOM 1360 N N . SER C 1 4 ? -4.564 -10.068 4.608 1.00 63.97 136 SER B N 1
ATOM 1361 C CA . SER C 1 4 ? -6.021 -10.051 4.926 1.00 68.99 136 SER B CA 1
ATOM 1362 C C . SER C 1 4 ? -6.412 -11.316 5.683 1.00 72.62 136 SER B C 1
ATOM 1363 O O . SER C 1 4 ? -7.339 -11.305 6.495 1.00 68.68 136 SER B O 1
ATOM 1366 N N . SER C 1 5 ? -5.702 -12.407 5.409 1.00 69.21 137 SER B N 1
ATOM 1367 C CA . SER C 1 5 ? -5.962 -13.680 6.072 1.00 69.41 137 SER B CA 1
ATOM 1368 C C . SER C 1 5 ? -5.234 -13.718 7.408 1.00 66.65 137 SER B C 1
ATOM 1369 O O . SER C 1 5 ? -5.841 -13.984 8.445 1.00 60.77 137 SER B O 1
ATOM 1372 N N . SER C 1 6 ? -3.930 -13.451 7.369 1.00 69.72 138 SER B N 1
ATOM 1373 C CA . SER C 1 6 ? -3.096 -13.443 8.568 1.00 70.05 138 SER B CA 1
ATOM 1374 C C . SER C 1 6 ? -3.763 -12.601 9.650 1.00 64.41 138 SER B C 1
ATOM 1375 O O . SER C 1 6 ? -3.675 -12.906 10.839 1.00 60.73 138 SER B O 1
ATOM 1378 N N . LYS C 1 7 ? -4.426 -11.536 9.216 1.00 50.14 139 LYS B N 1
ATOM 1379 C CA . LYS C 1 7 ? -5.136 -10.634 10.110 1.00 47.31 139 LYS B CA 1
ATOM 1380 C C . LYS C 1 7 ? -6.320 -11.367 10.726 1.00 41.14 139 LYS B C 1
ATOM 1381 O O . LYS C 1 7 ? -6.516 -11.350 11.943 1.00 33.77 139 LYS B O 1
ATOM 1387 N N . ALA C 1 8 ? -7.101 -12.016 9.871 1.00 45.84 140 ALA B N 1
ATOM 1388 C CA . ALA C 1 8 ? -8.274 -12.752 10.309 1.00 40.97 140 ALA B CA 1
ATOM 1389 C C . ALA C 1 8 ? -7.909 -13.887 11.258 1.00 32.65 140 ALA B C 1
ATOM 1390 O O . ALA C 1 8 ? -8.671 -14.203 12.172 1.00 32.01 140 ALA B O 1
ATOM 1392 N N . ILE C 1 9 ? -6.742 -14.491 11.044 1.00 38.58 141 ILE B N 1
ATOM 1393 C CA . ILE C 1 9 ? -6.282 -15.594 11.881 1.00 38.84 141 ILE B CA 1
ATOM 1394 C C . ILE C 1 9 ? -5.757 -15.095 13.224 1.00 36.37 141 ILE B C 1
ATOM 1395 O O . ILE C 1 9 ? -5.762 -15.830 14.213 1.00 32.88 141 ILE B O 1
ATOM 1400 N N . SER C 1 10 ? -5.304 -13.847 13.255 1.00 49.85 142 SER B N 1
ATOM 1401 C CA . SER C 1 10 ? -4.791 -13.258 14.486 1.00 39.65 142 SER B CA 1
ATOM 1402 C C . SER C 1 10 ? -5.943 -12.816 15.374 1.00 36.22 142 SER B C 1
ATOM 1403 O O . SER C 1 10 ? -5.848 -12.873 16.601 1.00 37.42 142 SER B O 1
ATOM 1406 N N . ASP C 1 11 ? -7.034 -12.376 14.756 1.00 26.72 143 ASP B N 1
ATOM 1407 C CA . ASP C 1 11 ? -8.194 -11.944 15.522 1.00 27.61 143 ASP B CA 1
ATOM 1408 C C . ASP C 1 11 ? -8.859 -13.164 16.139 1.00 35.15 143 ASP B C 1
ATOM 1409 O O . ASP C 1 11 ? -9.499 -13.077 17.186 1.00 35.48 143 ASP B O 1
ATOM 1414 N N . ILE C 1 12 ? -8.709 -14.305 15.475 1.00 22.84 144 ILE B N 1
ATOM 1415 C CA . ILE C 1 12 ? -9.274 -15.548 15.974 1.00 18.94 144 ILE B CA 1
ATOM 1416 C C . ILE C 1 12 ? -8.364 -16.070 17.093 1.00 17.18 144 ILE B C 1
ATOM 1417 O O . ILE C 1 12 ? -8.845 -16.561 18.109 1.00 18.38 144 ILE B O 1
ATOM 1422 N N . SER C 1 13 ? -7.052 -15.928 16.916 1.00 23.81 145 SER B N 1
ATOM 1423 C CA . SER C 1 13 ? -6.094 -16.377 17.924 1.00 21.04 145 SER B CA 1
ATOM 1424 C C . SER C 1 13 ? -6.261 -15.601 19.228 1.00 22.83 145 SER B C 1
ATOM 1425 O O . SER C 1 13 ? -5.907 -16.093 20.304 1.00 18.95 145 SER B O 1
ATOM 1428 N N . PHE C 1 14 ? -6.793 -14.385 19.126 1.00 13.55 146 PHE B N 1
ATOM 1429 C CA . PHE C 1 14 ? -7.025 -13.553 20.304 1.00 13.40 146 PHE B CA 1
ATOM 1430 C C . PHE C 1 14 ? -8.246 -14.052 21.065 1.00 11.59 146 PHE B C 1
ATOM 1431 O O . PHE C 1 14 ? -8.216 -14.145 22.287 1.00 11.66 146 PHE B O 1
ATOM 1439 N N . GLN C 1 15 ? -9.317 -14.371 20.344 1.00 20.24 147 GLN B N 1
ATOM 1440 C CA . GLN C 1 15 ? -10.543 -14.864 20.974 1.00 24.14 147 GLN B CA 1
ATOM 1441 C C . GLN C 1 15 ? -10.302 -16.225 21.617 1.00 19.90 147 GLN B C 1
ATOM 1442 O O . GLN C 1 15 ? -10.835 -16.524 22.682 1.00 19.58 147 GLN B O 1
ATOM 1448 N N . VAL C 1 16 ? -9.489 -17.040 20.959 1.00 9.30 148 VAL B N 1
ATOM 1449 C CA . VAL C 1 16 ? -9.143 -18.367 21.449 1.00 8.57 148 VAL B CA 1
ATOM 1450 C C . VAL C 1 16 ? -8.397 -18.253 22.771 1.00 11.03 148 VAL B C 1
ATOM 1451 O O . VAL C 1 16 ? -8.670 -18.988 23.721 1.00 8.83 148 VAL B O 1
ATOM 1455 N N . GLU C 1 17 ? -7.460 -17.313 22.821 1.00 18.94 149 GLU B N 1
ATOM 1456 C CA . GLU C 1 17 ? -6.656 -17.044 24.010 1.00 16.48 149 GLU B CA 1
ATOM 1457 C C . GLU C 1 17 ? -7.584 -16.559 25.129 1.00 14.69 149 GLU B C 1
ATOM 1458 O O . GLU C 1 17 ? -7.385 -16.884 26.304 1.00 13.34 149 GLU B O 1
ATOM 1464 N N . ARG C 1 18 ? -8.602 -15.783 24.762 1.00 11.51 150 ARG B N 1
ATOM 1465 C CA . ARG C 1 18 ? -9.566 -15.288 25.745 1.00 16.42 150 ARG B CA 1
ATOM 1466 C C . ARG C 1 18 ? -10.367 -16.449 26.331 1.00 14.01 150 ARG B C 1
ATOM 1467 O O . ARG C 1 18 ? -10.501 -16.565 27.550 1.00 11.36 150 ARG B O 1
ATOM 1475 N N . LEU C 1 19 ? -10.914 -17.296 25.461 1.00 7.14 151 LEU B N 1
ATOM 1476 C CA . LEU C 1 19 ? -11.711 -18.436 25.917 1.00 10.41 151 LEU B CA 1
ATOM 1477 C C . LEU C 1 19 ? -10.855 -19.354 26.781 1.00 7.72 151 LEU B C 1
ATOM 1478 O O . LEU C 1 19 ? -11.353 -19.961 27.729 1.00 8.70 151 LEU B O 1
ATOM 1483 N N . ALA C 1 20 ? -9.569 -19.446 26.455 1.00 6.92 152 ALA B N 1
ATOM 1484 C CA . ALA C 1 20 ? -8.638 -20.274 27.218 1.00 7.88 152 ALA B CA 1
ATOM 1485 C C . ALA C 1 20 ? -8.506 -19.748 28.644 1.00 5.88 152 ALA B C 1
ATOM 1486 O O . ALA C 1 20 ? -8.405 -20.522 29.599 1.00 5.47 152 ALA B O 1
ATOM 1488 N N . GLY C 1 21 ? -8.504 -18.426 28.779 1.00 13.26 153 GLY B N 1
ATOM 1489 C CA . GLY C 1 21 ? -8.384 -17.812 30.089 1.00 6.30 153 GLY B CA 1
ATOM 1490 C C . GLY C 1 21 ? -9.603 -18.093 30.951 1.00 11.10 153 GLY B C 1
ATOM 1491 O O . GLY C 1 21 ? -9.482 -18.382 32.143 1.00 14.32 153 GLY B O 1
ATOM 1492 N N . GLN C 1 22 ? -10.782 -18.019 30.341 1.00 9.83 154 GLN B N 1
ATOM 1493 C CA . GLN C 1 22 ? -12.029 -18.263 31.053 1.00 12.13 154 GLN B CA 1
ATOM 1494 C C . GLN C 1 22 ? -12.156 -19.740 31.400 1.00 12.80 154 GLN B C 1
ATOM 1495 O O . GLN C 1 22 ? -12.635 -20.089 32.469 1.00 12.68 154 GLN B O 1
ATOM 1501 N N . LEU C 1 23 ? -11.735 -20.609 30.488 1.00 12.62 155 LEU B N 1
ATOM 1502 C CA . LEU C 1 23 ? -11.781 -22.043 30.743 1.00 14.63 155 LEU B CA 1
ATOM 1503 C C . LEU C 1 23 ? -10.921 -22.329 31.972 1.00 13.83 155 LEU B C 1
ATOM 1504 O O . LEU C 1 23 ? -11.265 -23.153 32.815 1.00 14.92 155 LEU B O 1
ATOM 1509 N N . SER C 1 24 ? -9.798 -21.626 32.067 1.00 12.25 156 SER B N 1
ATOM 1510 C CA . SER C 1 24 ? -8.872 -21.784 33.180 1.00 10.31 156 SER B CA 1
ATOM 1511 C C . SER C 1 24 ? -9.451 -21.236 34.489 1.00 11.84 156 SER B C 1
ATOM 1512 O O . SER C 1 24 ? -9.112 -21.712 35.563 1.00 15.76 156 SER B O 1
ATOM 1515 N N . ALA C 1 25 ? -10.331 -20.243 34.404 1.00 16.36 157 ALA B N 1
ATOM 1516 C CA . ALA C 1 25 ? -10.951 -19.684 35.609 1.00 16.39 157 ALA B CA 1
ATOM 1517 C C . ALA C 1 25 ? -11.981 -20.669 36.172 1.00 16.65 157 ALA B C 1
ATOM 1518 O O . ALA C 1 25 ? -12.124 -20.804 37.389 1.00 17.31 157 ALA B O 1
ATOM 1520 N N . PHE C 1 26 ? -12.700 -21.354 35.287 1.00 13.53 158 PHE B N 1
ATOM 1521 C CA . PHE C 1 26 ? -13.694 -22.341 35.721 1.00 14.87 158 PHE B CA 1
ATOM 1522 C C . PHE C 1 26 ? -12.974 -23.594 36.195 1.00 13.89 158 PHE B C 1
ATOM 1523 O O . PHE C 1 26 ? -13.479 -24.329 37.035 1.00 15.78 158 PHE B O 1
ATOM 1531 N N . ASP C 1 27 ? -11.801 -23.843 35.633 1.00 13.50 159 ASP B N 1
ATOM 1532 C CA . ASP C 1 27 ? -11.009 -25.003 36.016 1.00 16.44 159 ASP B CA 1
ATOM 1533 C C . ASP C 1 27 ? -10.534 -24.920 37.468 1.00 18.71 159 ASP B C 1
ATOM 1534 O O . ASP C 1 27 ? -10.479 -25.933 38.171 1.00 16.96 159 ASP B O 1
ATOM 1539 N N . THR C 1 28 ? -10.182 -23.719 37.917 1.00 16.66 160 THR B N 1
ATOM 1540 C CA . THR C 1 28 ? -9.717 -23.552 39.283 1.00 17.97 160 THR B CA 1
ATOM 1541 C C . THR C 1 28 ? -10.879 -23.684 40.262 1.00 18.24 160 THR B C 1
ATOM 1542 O O . THR C 1 28 ? -10.722 -24.234 41.356 1.00 18.82 160 THR B O 1
ATOM 1546 N N . VAL C 1 29 ? -12.044 -23.178 39.871 1.00 13.25 161 VAL B N 1
ATOM 1547 C CA . VAL C 1 29 ? -13.220 -23.265 40.724 1.00 14.66 161 VAL B CA 1
ATOM 1548 C C . VAL C 1 29 ? -13.654 -24.724 40.885 1.00 19.28 161 VAL B C 1
ATOM 1549 O O . VAL C 1 29 ? -13.864 -25.199 41.999 1.00 21.35 161 VAL B O 1
ATOM 1553 N N . ILE C 1 30 ? -13.770 -25.435 39.767 1.00 12.89 162 ILE B N 1
ATOM 1554 C CA . ILE C 1 30 ? -14.191 -26.830 39.781 1.00 11.83 162 ILE B CA 1
ATOM 1555 C C . ILE C 1 30 ? -13.149 -27.753 40.409 1.00 15.82 162 ILE B C 1
ATOM 1556 O O . ILE C 1 30 ? -13.497 -28.749 41.047 1.00 14.81 162 ILE B O 1
ATOM 1561 N N . GLY C 1 31 ? -11.875 -27.416 40.231 1.00 21.93 163 GLY B N 1
ATOM 1562 C CA . GLY C 1 31 ? -10.810 -28.227 40.791 1.00 26.65 163 GLY B CA 1
ATOM 1563 C C . GLY C 1 31 ? -10.777 -28.181 42.306 1.00 27.76 163 GLY B C 1
ATOM 1564 O O . GLY C 1 31 ? -10.177 -29.043 42.946 1.00 28.39 163 GLY B O 1
ATOM 1565 N N . LYS C 1 32 ? -11.412 -27.165 42.879 1.00 37.82 164 LYS B N 1
ATOM 1566 C CA . LYS C 1 32 ? -11.472 -27.005 44.328 1.00 36.98 164 LYS B CA 1
ATOM 1567 C C . LYS C 1 32 ? -12.802 -27.549 44.837 1.00 38.36 164 LYS B C 1
ATOM 1568 O O . LYS C 1 32 ? -13.156 -27.368 45.998 1.00 44.28 164 LYS B O 1
ATOM 1574 N N . GLY C 1 33 ? -13.536 -28.215 43.953 1.00 30.35 165 GLY B N 1
ATOM 1575 C CA . GLY C 1 33 ? -14.820 -28.774 44.329 1.00 29.15 165 GLY B CA 1
ATOM 1576 C C . GLY C 1 33 ? -15.924 -27.738 44.378 1.00 28.24 165 GLY B C 1
ATOM 1577 O O . GLY C 1 33 ? -16.978 -27.975 44.967 1.00 27.55 165 GLY B O 1
ATOM 1578 N N . GLY C 1 34 ? -15.678 -26.584 43.767 1.00 23.02 166 GLY B N 1
ATOM 1579 C CA . GLY C 1 34 ? -16.672 -25.525 43.737 1.00 23.30 166 GLY B CA 1
ATOM 1580 C C . GLY C 1 34 ? -17.601 -25.722 42.555 1.00 24.62 166 GLY B C 1
ATOM 1581 O O . GLY C 1 34 ? -17.184 -26.188 41.495 1.00 23.43 166 GLY B O 1
ATOM 1582 N N . LYS C 1 35 ? -18.868 -25.373 42.733 1.00 29.96 167 LYS B N 1
ATOM 1583 C CA . LYS C 1 35 ? -19.852 -25.541 41.675 1.00 37.89 167 LYS B CA 1
ATOM 1584 C C . LYS C 1 35 ? -19.849 -24.368 40.705 1.00 35.53 167 LYS B C 1
ATOM 1585 O O . LYS C 1 35 ? -19.659 -23.210 41.099 1.00 32.24 167 LYS B O 1
ATOM 1591 N N . VAL C 1 36 ? -20.045 -24.682 39.430 1.00 24.44 168 VAL B N 1
ATOM 1592 C CA . VAL C 1 36 ? -20.101 -23.670 38.383 1.00 24.76 168 VAL B CA 1
ATOM 1593 C C . VAL C 1 36 ? -21.421 -23.847 37.648 1.00 22.59 168 VAL B C 1
ATOM 1594 O O . VAL C 1 36 ? -21.834 -24.970 37.354 1.00 20.54 168 VAL B O 1
ATOM 1598 N N . GLU C 1 37 ? -22.088 -22.737 37.369 1.00 28.10 169 GLU B N 1
ATOM 1599 C CA . GLU C 1 37 ? -23.354 -22.781 36.664 1.00 26.86 169 GLU B CA 1
ATOM 1600 C C . GLU C 1 37 ? -23.133 -23.528 35.355 1.00 26.94 169 GLU B C 1
ATOM 1601 O O . GLU C 1 37 ? -22.280 -23.150 34.552 1.00 27.18 169 GLU B O 1
ATOM 1607 N N . GLU C 1 38 ? -23.893 -24.600 35.154 1.00 26.06 170 GLU B N 1
ATOM 1608 C CA . GLU C 1 38 ? -23.769 -25.409 33.947 1.00 31.39 170 GLU B CA 1
ATOM 1609 C C . GLU C 1 38 ? -23.902 -24.540 32.700 1.00 27.71 170 GLU B C 1
ATOM 1610 O O . GLU C 1 38 ? -23.224 -24.757 31.697 1.00 28.33 170 GLU B O 1
ATOM 1616 N N . LYS C 1 39 ? -24.778 -23.549 32.779 1.00 20.80 171 LYS B N 1
ATOM 1617 C CA . LYS C 1 39 ? -25.010 -22.637 31.676 1.00 24.14 171 LYS B CA 1
ATOM 1618 C C . LYS C 1 39 ? -23.724 -21.930 31.232 1.00 26.56 171 LYS B C 1
ATOM 1619 O O . LYS C 1 39 ? -23.538 -21.683 30.036 1.00 21.19 171 LYS B O 1
ATOM 1625 N N . ASN C 1 40 ? -22.841 -21.611 32.180 1.00 16.67 172 ASN B N 1
ATOM 1626 C CA . ASN C 1 40 ? -21.583 -20.943 31.844 1.00 17.57 172 ASN B CA 1
ATOM 1627 C C . ASN C 1 40 ? -20.678 -21.881 31.056 1.00 19.09 172 ASN B C 1
ATOM 1628 O O . ASN C 1 40 ? -19.920 -21.447 30.190 1.00 17.38 172 ASN B O 1
ATOM 1633 N N . LEU C 1 41 ? -20.752 -23.170 31.370 1.00 14.32 173 LEU B N 1
ATOM 1634 C CA . LEU C 1 41 ? -19.936 -24.161 30.682 1.00 17.34 173 LEU B CA 1
ATOM 1635 C C . LEU C 1 41 ? -20.440 -24.345 29.248 1.00 14.69 173 LEU B C 1
ATOM 1636 O O . LEU C 1 41 ? -19.650 -24.343 28.304 1.00 15.41 173 LEU B O 1
ATOM 1641 N N . GLU C 1 42 ? -21.755 -24.470 29.091 1.00 14.18 174 GLU B N 1
ATOM 1642 C CA . GLU C 1 42 ? -22.370 -24.632 27.777 1.00 17.88 174 GLU B CA 1
ATOM 1643 C C . GLU C 1 42 ? -22.071 -23.429 26.906 1.00 17.67 174 GLU B C 1
ATOM 1644 O O . GLU C 1 42 ? -21.811 -23.571 25.715 1.00 19.77 174 GLU B O 1
ATOM 1650 N N . ASN C 1 43 ? -22.120 -22.243 27.504 1.00 19.91 175 ASN B N 1
ATOM 1651 C CA . ASN C 1 43 ? -21.845 -21.016 26.771 1.00 19.44 175 ASN B CA 1
ATOM 1652 C C . ASN C 1 43 ? -20.405 -20.990 26.285 1.00 19.97 175 ASN B C 1
ATOM 1653 O O . ASN C 1 43 ? -20.120 -20.531 25.179 1.00 19.37 175 ASN B O 1
ATOM 1658 N N . LEU C 1 44 ? -19.495 -21.486 27.114 1.00 11.74 176 LEU B N 1
ATOM 1659 C CA . LEU C 1 44 ? -18.090 -21.519 26.743 1.00 12.91 176 LEU B CA 1
ATOM 1660 C C . LEU C 1 44 ? -17.895 -22.489 25.580 1.00 13.46 176 LEU B C 1
ATOM 1661 O O . LEU C 1 44 ? -17.113 -22.227 24.672 1.00 11.66 176 LEU B O 1
ATOM 1666 N N . MET C 1 45 ? -18.623 -23.600 25.600 1.00 9.67 177 MET B N 1
ATOM 1667 C CA . MET C 1 45 ? -18.530 -24.588 24.525 1.00 11.08 177 MET B CA 1
ATOM 1668 C C . MET C 1 45 ? -19.014 -23.986 23.206 1.00 12.47 177 MET B C 1
ATOM 1669 O O . MET C 1 45 ? -18.390 -24.176 22.157 1.00 12.43 177 MET B O 1
ATOM 1674 N N . GLU C 1 46 ? -20.121 -23.247 23.266 1.00 10.10 178 GLU B N 1
ATOM 1675 C CA . GLU C 1 46 ? -20.688 -22.612 22.081 1.00 13.01 178 GLU B CA 1
ATOM 1676 C C . GLU C 1 46 ? -19.694 -21.618 21.487 1.00 15.65 178 GLU B C 1
ATOM 1677 O O . GLU C 1 46 ? -19.528 -21.558 20.270 1.00 12.74 178 GLU B O 1
ATOM 1683 N N . MET C 1 47 ? -19.035 -20.841 22.348 1.00 13.15 179 MET B N 1
ATOM 1684 C CA . MET C 1 47 ? -18.055 -19.851 21.893 1.00 14.32 179 MET B CA 1
ATOM 1685 C C . MET C 1 47 ? -16.882 -20.532 21.210 1.00 12.60 179 MET B C 1
ATOM 1686 O O . MET C 1 47 ? -16.351 -20.031 20.224 1.00 12.73 179 MET B O 1
ATOM 1691 N N . LEU C 1 48 ? -16.456 -21.664 21.760 1.00 8.14 180 LEU B N 1
ATOM 1692 C CA . LEU C 1 48 ? -15.341 -22.404 21.181 1.00 9.91 180 LEU B CA 1
ATOM 1693 C C . LEU C 1 48 ? -15.742 -22.898 19.798 1.00 11.14 180 LEU B C 1
ATOM 1694 O O . LEU C 1 48 ? -14.999 -22.732 18.826 1.00 9.97 180 LEU B O 1
ATOM 1699 N N . MET C 1 49 ? -16.924 -23.500 19.717 1.00 15.02 181 MET B N 1
ATOM 1700 C CA . MET C 1 49 ? -17.439 -24.023 18.456 1.00 15.27 181 MET B CA 1
ATOM 1701 C C . MET C 1 49 ? -17.613 -22.922 17.420 1.00 17.19 181 MET B C 1
ATOM 1702 O O . MET C 1 49 ? -17.444 -23.152 16.223 1.00 20.33 181 MET B O 1
ATOM 1707 N N . ASN C 1 50 ? -17.945 -21.720 17.877 1.00 15.64 182 ASN B N 1
ATOM 1708 C CA . ASN C 1 50 ? -18.123 -20.601 16.957 1.00 14.58 182 ASN B CA 1
ATOM 1709 C C . ASN C 1 50 ? -16.780 -20.201 16.342 1.00 17.21 182 ASN B C 1
ATOM 1710 O O . ASN C 1 50 ? -16.707 -19.887 15.155 1.00 16.94 182 ASN B O 1
ATOM 1715 N N . GLN C 1 51 ? -15.715 -20.213 17.139 1.00 14.81 183 GLN B N 1
ATOM 1716 C CA . GLN C 1 51 ? -14.394 -19.861 16.616 1.00 15.05 183 GLN B CA 1
ATOM 1717 C C . GLN C 1 51 ? -13.911 -20.914 15.612 1.00 21.69 183 GLN B C 1
ATOM 1718 O O . GLN C 1 51 ? -13.249 -20.597 14.620 1.00 16.81 183 GLN B O 1
ATOM 1724 N N . LEU C 1 52 ? -14.263 -22.166 15.874 1.00 18.11 184 LEU B N 1
ATOM 1725 C CA . LEU C 1 52 ? -13.875 -23.276 15.021 1.00 20.84 184 LEU B CA 1
ATOM 1726 C C . LEU C 1 52 ? -14.504 -23.133 13.629 1.00 21.93 184 LEU B C 1
ATOM 1727 O O . LEU C 1 52 ? -13.845 -23.361 12.614 1.00 22.93 184 LEU B O 1
ATOM 1732 N N . VAL C 1 53 ? -15.774 -22.743 13.583 1.00 21.98 185 VAL B N 1
ATOM 1733 C CA . VAL C 1 53 ? -16.456 -22.566 12.309 1.00 25.56 185 VAL B CA 1
ATOM 1734 C C . VAL C 1 53 ? -15.886 -21.369 11.542 1.00 25.00 185 VAL B C 1
ATOM 1735 O O . VAL C 1 53 ? -15.723 -21.430 10.327 1.00 28.86 185 VAL B O 1
ATOM 1739 N N . LYS C 1 54 ? -15.582 -20.283 12.249 1.00 26.82 186 LYS B N 1
ATOM 1740 C CA . LYS C 1 54 ? -15.011 -19.103 11.606 1.00 28.82 186 LYS B CA 1
ATOM 1741 C C . LYS C 1 54 ? -13.601 -19.401 11.091 1.00 28.93 186 LYS B C 1
ATOM 1742 O O . LYS C 1 54 ? -13.177 -18.866 10.070 1.00 37.13 186 LYS B O 1
ATOM 1748 N N . LEU C 1 55 ? -12.882 -20.259 11.806 1.00 25.62 187 LEU B N 1
ATOM 1749 C CA . LEU C 1 55 ? -11.522 -20.628 11.436 1.00 29.19 187 LEU B CA 1
ATOM 1750 C C . LEU C 1 55 ? -11.478 -21.472 10.166 1.00 34.62 187 LEU B C 1
ATOM 1751 O O . LEU C 1 55 ? -10.536 -21.379 9.380 1.00 30.93 187 LEU B O 1
ATOM 1756 N N . ASP C 1 56 ? -12.491 -22.303 9.965 1.00 79.19 188 ASP B N 1
ATOM 1757 C CA . ASP C 1 56 ? -12.523 -23.151 8.785 1.00 90.75 188 ASP B CA 1
ATOM 1758 C C . ASP C 1 56 ? -12.862 -22.340 7.541 1.00 89.50 188 ASP B C 1
ATOM 1759 O O . ASP C 1 56 ? -12.581 -22.763 6.420 1.00 95.37 188 ASP B O 1
ATOM 1764 N N . ALA C 1 57 ? -13.456 -21.169 7.747 1.00 25.23 189 ALA B N 1
ATOM 1765 C CA . ALA C 1 57 ? -13.848 -20.301 6.642 1.00 30.60 189 ALA B CA 1
ATOM 1766 C C . ALA C 1 57 ? -12.713 -19.429 6.098 1.00 38.78 189 ALA B C 1
ATOM 1767 O O . ALA C 1 57 ? -12.960 -18.500 5.335 1.00 39.66 189 ALA B O 1
ATOM 1769 N N . ILE C 1 58 ? -11.476 -19.727 6.477 1.00 59.70 190 ILE B N 1
ATOM 1770 C CA . ILE C 1 58 ? -10.337 -18.948 6.001 1.00 60.92 190 ILE B CA 1
ATOM 1771 C C . ILE C 1 58 ? -9.625 -19.651 4.842 1.00 76.69 190 ILE B C 1
ATOM 1772 O O . ILE C 1 58 ? -9.337 -20.845 4.910 1.00 64.60 190 ILE B O 1
ATOM 1777 N N . SER C 1 59 ? -9.346 -18.894 3.784 1.00 75.13 191 SER B N 1
ATOM 1778 C CA . SER C 1 59 ? -8.676 -19.413 2.594 1.00 75.53 191 SER B CA 1
ATOM 1779 C C . SER C 1 59 ? -7.411 -20.191 2.936 1.00 75.97 191 SER B C 1
ATOM 1780 O O . SER C 1 59 ? -6.476 -20.257 2.136 1.00 76.32 191 SER B O 1
ATOM 1782 N N . GLY C 1 62 ? -1.236 -19.596 1.515 1.00 62.98 194 GLY B N 1
ATOM 1783 C CA . GLY C 1 62 ? -0.093 -20.487 1.415 1.00 63.10 194 GLY B CA 1
ATOM 1784 C C . GLY C 1 62 ? 0.158 -21.214 2.721 1.00 62.90 194 GLY B C 1
ATOM 1785 O O . GLY C 1 62 ? -0.457 -22.251 2.986 1.00 63.12 194 GLY B O 1
ATOM 1786 N N . ASP C 1 63 ? 1.068 -20.681 3.535 1.00 100.35 195 ASP B N 1
ATOM 1787 C CA . ASP C 1 63 ? 1.383 -21.276 4.833 1.00 100.11 195 ASP B CA 1
ATOM 1788 C C . ASP C 1 63 ? 0.344 -20.737 5.803 1.00 99.86 195 ASP B C 1
ATOM 1789 O O . ASP C 1 63 ? 0.541 -20.736 7.019 1.00 99.59 195 ASP B O 1
ATOM 1794 N N . VAL C 1 64 ? -0.756 -20.257 5.234 1.00 108.27 196 VAL B N 1
ATOM 1795 C CA . VAL C 1 64 ? -1.861 -19.708 6.001 1.00 100.23 196 VAL B CA 1
ATOM 1796 C C . VAL C 1 64 ? -2.499 -20.857 6.768 1.00 98.37 196 VAL B C 1
ATOM 1797 O O . VAL C 1 64 ? -2.863 -20.719 7.936 1.00 90.55 196 VAL B O 1
ATOM 1801 N N . LYS C 1 65 ? -2.617 -21.997 6.096 1.00 103.30 197 LYS B N 1
ATOM 1802 C CA . LYS C 1 65 ? -3.214 -23.183 6.689 1.00 91.77 197 LYS B CA 1
ATOM 1803 C C . LYS C 1 65 ? -2.353 -23.742 7.813 1.00 92.57 197 LYS B C 1
ATOM 1804 O O . LYS C 1 65 ? -2.841 -24.478 8.669 1.00 92.05 197 LYS B O 1
ATOM 1810 N N . LEU C 1 66 ? -1.069 -23.402 7.805 1.00 74.25 198 LEU B N 1
ATOM 1811 C CA . LEU C 1 66 ? -0.163 -23.879 8.839 1.00 71.15 198 LEU B CA 1
ATOM 1812 C C . LEU C 1 66 ? -0.484 -23.177 10.154 1.00 79.03 198 LEU B C 1
ATOM 1813 O O . LEU C 1 66 ? -0.306 -23.738 11.236 1.00 75.05 198 LEU B O 1
ATOM 1818 N N . LYS C 1 67 ? -0.961 -21.942 10.048 1.00 76.23 199 LYS B N 1
ATOM 1819 C CA . LYS C 1 67 ? -1.316 -21.154 11.219 1.00 76.74 199 LYS B CA 1
ATOM 1820 C C . LYS C 1 67 ? -2.665 -21.616 11.746 1.00 75.96 199 LYS B C 1
ATOM 1821 O O . LYS C 1 67 ? -2.803 -21.938 12.9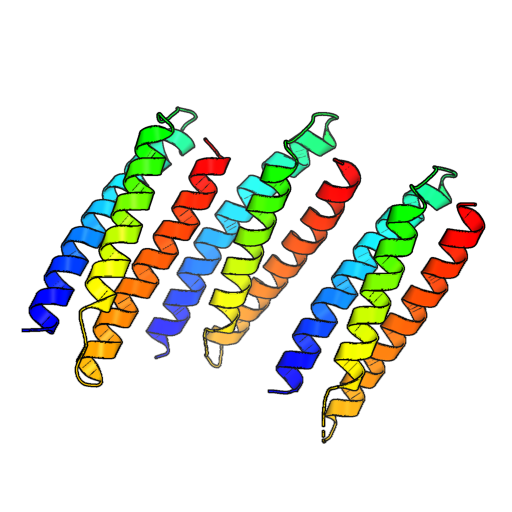25 1.00 69.40 199 LYS B O 1
ATOM 1827 N N . LYS C 1 68 ? -3.659 -21.646 10.862 1.00 40.31 200 LYS B N 1
ATOM 1828 C CA . LYS C 1 68 ? -5.000 -22.059 11.244 1.00 39.53 200 LYS B CA 1
ATOM 1829 C C . LYS C 1 68 ? -4.986 -23.455 11.852 1.00 30.00 200 LYS B C 1
ATOM 1830 O O . LYS C 1 68 ? -5.816 -23.776 12.700 1.00 25.09 200 LYS B O 1
ATOM 1836 N N . LYS C 1 69 ? -4.037 -24.281 11.428 1.00 27.40 201 LYS B N 1
ATOM 1837 C CA . LYS C 1 69 ? -3.935 -25.626 11.965 1.00 31.59 201 LYS B CA 1
ATOM 1838 C C . LYS C 1 69 ? -3.474 -25.585 13.418 1.00 27.13 201 LYS B C 1
ATOM 1839 O O . LYS C 1 69 ? -3.969 -26.337 14.257 1.00 26.22 201 LYS B O 1
ATOM 1845 N N . MET C 1 70 ? -2.525 -24.709 13.722 1.00 40.71 202 MET B N 1
ATOM 1846 C CA . MET C 1 70 ? -2.040 -24.617 15.089 1.00 42.37 202 MET B CA 1
ATOM 1847 C C . MET C 1 70 ? -3.172 -24.137 15.986 1.00 37.87 202 MET B C 1
ATOM 1848 O O . MET C 1 70 ? -3.261 -24.521 17.150 1.00 33.88 202 MET B O 1
ATOM 1853 N N . GLN C 1 71 ? -4.039 -23.301 15.426 1.00 21.47 203 GLN B N 1
ATOM 1854 C CA . GLN C 1 71 ? -5.161 -22.749 16.160 1.00 24.59 203 GLN B CA 1
ATOM 1855 C C . GLN C 1 71 ? -6.324 -23.732 16.321 1.00 25.74 203 GLN B C 1
ATOM 1856 O O . GLN C 1 71 ? -7.001 -23.725 17.347 1.00 18.32 203 GLN B O 1
ATOM 1862 N N . GLU C 1 72 ? -6.568 -24.576 15.324 1.00 23.63 204 GLU B N 1
ATOM 1863 C CA . GLU C 1 72 ? -7.660 -25.531 15.459 1.00 20.74 204 GLU B CA 1
ATOM 1864 C C . GLU C 1 72 ? -7.245 -26.570 16.498 1.00 20.58 204 GLU B C 1
ATOM 1865 O O . GLU C 1 72 ? -8.086 -27.140 17.186 1.00 17.28 204 GLU B O 1
ATOM 1871 N N . GLU C 1 73 ? -5.941 -26.801 16.614 1.00 28.45 205 GLU B N 1
ATOM 1872 C CA . GLU C 1 73 ? -5.416 -27.756 17.586 1.00 24.65 205 GLU B CA 1
ATOM 1873 C C . GLU C 1 73 ? -5.674 -27.250 19.002 1.00 26.96 205 GLU B C 1
ATOM 1874 O O . GLU C 1 73 ? -5.970 -28.036 19.907 1.00 28.54 205 GLU B O 1
ATOM 1880 N N . ARG C 1 74 ? -5.551 -25.936 19.188 1.00 16.24 206 ARG B N 1
ATOM 1881 C CA . ARG C 1 74 ? -5.794 -25.315 20.488 1.00 16.01 206 ARG B CA 1
ATOM 1882 C C . ARG C 1 74 ? -7.278 -25.401 20.823 1.00 11.42 206 ARG B C 1
ATOM 1883 O O . ARG C 1 74 ? -7.649 -25.726 21.947 1.00 6.80 206 ARG B O 1
ATOM 1891 N N . LEU C 1 75 ? -8.122 -25.108 19.835 1.00 15.29 207 LEU B N 1
ATOM 1892 C CA . LEU C 1 75 ? -9.560 -25.165 20.028 1.00 14.12 207 LEU B CA 1
ATOM 1893 C C . LEU C 1 75 ? -9.996 -26.572 20.398 1.00 12.15 207 LEU B C 1
ATOM 1894 O O . LEU C 1 75 ? -10.781 -26.749 21.318 1.00 8.22 207 LEU B O 1
ATOM 1899 N N . HIS C 1 76 ? -9.479 -27.569 19.687 1.00 17.69 208 HIS B N 1
ATOM 1900 C CA . HIS C 1 76 ? -9.814 -28.958 19.964 1.00 13.07 208 HIS B CA 1
ATOM 1901 C C . HIS C 1 76 ? -9.445 -29.281 21.396 1.00 11.42 208 HIS B C 1
ATOM 1902 O O . HIS C 1 76 ? -10.207 -29.909 22.118 1.00 10.50 208 HIS B O 1
ATOM 1909 N N . LYS C 1 77 ? -8.255 -28.855 21.794 1.00 10.89 209 LYS B N 1
ATOM 1910 C CA . LYS C 1 77 ? -7.761 -29.105 23.138 1.00 14.73 209 LYS B CA 1
ATOM 1911 C C . LYS C 1 77 ? -8.639 -28.467 24.220 1.00 11.24 209 LYS B C 1
ATOM 1912 O O . LYS C 1 77 ? -8.869 -29.061 25.278 1.00 11.49 209 LYS B O 1
ATOM 1918 N N . TYR C 1 78 ? -9.143 -27.266 23.960 1.00 14.14 210 TYR B N 1
ATOM 1919 C CA . TYR C 1 78 ? -9.982 -26.608 24.954 1.00 12.63 210 TYR B CA 1
ATOM 1920 C C . TYR C 1 78 ? -11.346 -27.264 25.022 1.00 10.27 210 TYR B C 1
ATOM 1921 O O . TYR C 1 78 ? -11.892 -27.457 26.105 1.00 10.48 210 TYR B O 1
ATOM 1930 N N . VAL C 1 79 ? -11.897 -27.615 23.863 1.00 7.78 211 VAL B N 1
ATOM 1931 C CA . VAL C 1 79 ? -13.199 -28.266 23.832 1.00 9.91 211 VAL B CA 1
ATOM 1932 C C . VAL C 1 79 ? -13.115 -29.507 24.713 1.00 9.15 211 VAL B C 1
ATOM 1933 O O . VAL C 1 79 ? -13.947 -29.707 25.600 1.00 7.46 211 VAL B O 1
ATOM 1937 N N . GLU C 1 80 ? -12.086 -30.315 24.481 1.00 13.69 212 GLU B N 1
ATOM 1938 C CA . GLU C 1 80 ? -11.867 -31.546 25.242 1.00 14.58 212 GLU B CA 1
ATOM 1939 C C . GLU C 1 80 ? -11.604 -31.313 26.733 1.00 12.72 212 GLU B C 1
ATOM 1940 O O . GLU C 1 80 ? -11.987 -32.131 27.575 1.00 12.37 212 GLU B O 1
ATOM 1946 N N . ALA C 1 81 ? -10.949 -30.206 27.068 1.00 8.22 213 ALA B N 1
ATOM 1947 C CA . ALA C 1 81 ? -10.683 -29.904 28.469 1.00 7.23 213 ALA B CA 1
ATOM 1948 C C . ALA C 1 81 ? -12.009 -29.502 29.107 1.00 8.40 213 ALA B C 1
ATOM 1949 O O . ALA C 1 81 ? -12.270 -29.816 30.270 1.00 11.48 213 ALA B O 1
ATOM 1951 N N . LEU C 1 82 ? -12.855 -28.819 28.336 1.00 6.69 214 LEU B N 1
ATOM 1952 C CA . LEU C 1 82 ? -14.162 -28.393 28.840 1.00 7.67 214 LEU B CA 1
ATOM 1953 C C . LEU C 1 82 ? -15.078 -29.589 29.094 1.00 6.12 214 LEU B C 1
ATOM 1954 O O . LEU C 1 82 ? -15.854 -29.575 30.056 1.00 8.18 214 LEU B O 1
ATOM 1959 N N . ASP C 1 83 ? -14.999 -30.615 28.237 1.00 12.11 215 ASP B N 1
ATOM 1960 C CA . ASP C 1 83 ? -15.824 -31.818 28.408 1.00 10.15 215 ASP B CA 1
ATOM 1961 C C . ASP C 1 83 ? -15.541 -32.421 29.774 1.00 11.22 215 ASP B C 1
ATOM 1962 O O . ASP C 1 83 ? -16.448 -32.858 30.480 1.00 13.71 215 ASP B O 1
ATOM 1967 N N . LEU C 1 84 ? -14.264 -32.459 30.127 1.00 15.16 216 LEU B N 1
ATOM 1968 C CA . LEU C 1 84 ? -13.837 -33.003 31.405 1.00 15.60 216 LEU B CA 1
ATOM 1969 C C . LEU C 1 84 ? -14.331 -32.146 32.561 1.00 15.06 216 LEU B C 1
ATOM 1970 O O . LEU C 1 84 ? -14.681 -32.669 33.609 1.00 13.72 216 LEU B O 1
ATOM 1975 N N . LEU C 1 85 ? -14.363 -30.829 32.373 1.00 6.05 217 LEU B N 1
ATOM 1976 C CA . LEU C 1 85 ? -14.866 -29.947 33.418 1.00 7.06 217 LEU B CA 1
ATOM 1977 C C . LEU C 1 85 ? -16.357 -30.213 33.587 1.00 6.31 217 LEU B C 1
ATOM 1978 O O . LEU C 1 85 ? -16.873 -30.203 34.707 1.00 5.32 217 LEU B O 1
ATOM 1983 N N . LYS C 1 86 ? -17.045 -30.453 32.471 1.00 16.09 218 LYS B N 1
ATOM 1984 C CA . LYS C 1 86 ? -18.476 -30.735 32.505 1.00 15.81 218 LYS B CA 1
ATOM 1985 C C . LYS C 1 86 ? -18.732 -32.004 33.306 1.00 19.66 218 LYS B C 1
ATOM 1986 O O . LYS C 1 86 ? -19.685 -32.081 34.072 1.00 23.21 218 LYS B O 1
ATOM 1992 N N . ILE C 1 87 ? -17.885 -33.009 33.121 1.00 10.38 219 ILE B N 1
ATOM 1993 C CA . ILE C 1 87 ? -18.051 -34.249 33.860 1.00 13.42 219 ILE B CA 1
ATOM 1994 C C . ILE C 1 87 ? -17.843 -33.997 35.350 1.00 12.42 219 ILE B C 1
ATOM 1995 O O . ILE C 1 87 ? -18.658 -34.412 36.168 1.00 13.82 219 ILE B O 1
ATOM 2000 N N . LYS C 1 88 ? -16.765 -33.296 35.698 1.00 18.51 220 LYS B N 1
ATOM 2001 C CA . LYS C 1 88 ? -16.475 -32.987 37.101 1.00 17.52 220 LYS B CA 1
ATOM 2002 C C . LYS C 1 88 ? -17.531 -32.092 37.753 1.00 20.16 220 LYS B C 1
ATOM 2003 O O . LYS C 1 88 ? -17.810 -32.205 38.948 1.00 18.70 220 LYS B O 1
ATOM 2009 N N . ASN C 1 89 ? -18.112 -31.198 36.967 1.00 17.53 221 ASN B N 1
ATOM 2010 C CA . ASN C 1 89 ? -19.095 -30.255 37.481 1.00 18.50 221 ASN B CA 1
ATOM 2011 C C . ASN C 1 89 ? -20.494 -30.815 37.710 1.00 27.57 221 ASN B C 1
ATOM 2012 O O . ASN C 1 89 ? -21.273 -30.242 38.469 1.00 34.89 221 ASN B O 1
ATOM 2017 N N . SER C 1 90 ? -20.819 -31.930 37.066 1.00 55.37 222 SER B N 1
ATOM 2018 C CA . SER C 1 90 ? -22.140 -32.523 37.237 1.00 64.66 222 SER B CA 1
ATOM 2019 C C . SER C 1 90 ? -22.076 -34.040 37.174 1.00 67.64 222 SER B C 1
ATOM 2020 O O . SER C 1 90 ? -21.270 -34.556 36.369 1.00 76.89 222 SER B O 1
#

Solvent-accessible surface area: 14801 Å² total; per-residue (Å²): 77,112,54,55,16,49,126,26,3,68,46,12,30,123,9,0,118,69,1,18,38,16,13,61,44,16,72,78,61,9,47,184,74,38,150,11,101,53,104,32,0,89,56,0,25,92,8,0,57,28,6,11,93,52,0,48,88,25,88,42,90,40,81,15,109,110,105,57,118,82,10,41,98,100,0,37,144,37,0,34,42,0,10,71,12,63,54,136,14,106,131,39,45,136,35,3,62,74,12,27,116,59,0,1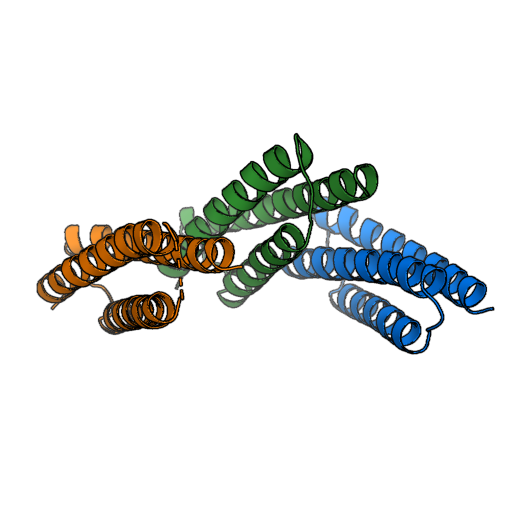06,120,16,20,40,78,13,61,53,44,40,64,60,17,64,171,68,40,150,10,105,64,112,54,0,89,80,4,34,94,61,0,91,57,18,16,95,119,0,111,95,17,69,38,97,54,112,18,117,101,73,30,98,76,19,45,84,57,0,81,70,26,21,14,22,0,39,2,5,61,27,77,46,137,35,55,101,36,6,67,56,13,35,13,40,1,85,48,14,20,23,31,15,59,20,14,69,78,57,11,62,182,72,29,142,10,101,60,114,47,0,77,60,5,28,100,91,1,88,57,17,34,91,108,4,113,87,21,116,92,92,26,142,121,82,30,83,104,12,49,90,98,0,78,104,32,24,104,38,0,59,109,10,50,126,149,11,123

Secondary structure (DSSP, 8-state):
-HHHHHHHHHHHHHHHHHHHHHHHHHHHTT----HHHHHHHHHHHHHHHHHHHT---SHHHHHHHHHHHHHHHHHHHHHHHHHHH-/-HHHHHHHHHHHHHHHHHHHHHHHHHHHTT----HHHHHHHHHHHHHHHHHHHT---THHHHHHHHHHHHHHHHHHHHHHHHHH-/-HHHHHHHHHHHHHHHHHHHHHHHHHHHHHHTT----HHHHHHHHHHHHHHHHHHHH----THHHHHHHHHHHHHHHHHHHHHHHHHHH-

CATH classification: 1.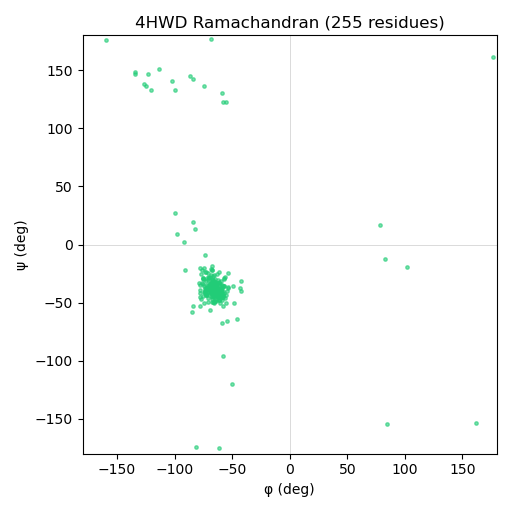20.58.120

Sequence (261 aa):
GPGSSSKAISDISFQVERLAGQLSAFDTVIGKGGKVEEKNLENLMEMLMNQLVKLDAISGDGDVKLKKKMQEERLHKYVEALDLLKIKNSSSSKAISDISFQVERLAGQLSAFDTVIGKGGKVEEKNLENLMEMLMNQLVKLDAISGDGDVKLKKKMQEERLHKYVEALDLLKIKNSSSKAISDISFQVERLAGQLSAFDTVIGKGGKVEEKNLENLMEMLMNQLVKLDAISGDVKLKKKMQEERLHKYVEALDLLKIKNS

Foldseek 3Di:
DAVVLLVLLVVLLVVVVVLVVVLVVLCVQLVVVHADDLVVLVVSLVVLVVSLVSLVVRDDDDPSCVSSVVVVVVSVVSNVVSVVSSVSRD/DLVVLLVVLVVLLVVLVVVLVVQVVQLVVVHDDPLVVLVVSLVSLVVSLVSLVVGDDDDVSVVSSVVVVVSSVVSNVVSVVSSVSD/DLVVLLVVLVVLLVVLVVVLVVLVVCLVVVHADDVVVLVVSLVSLVVSLVSLVPGDVCSVVSSVVVVVSSVVSNVSSVVSSVSND

B-factor: mean 24.44, std 16.93, range [1.72, 108.27]

Radius of gyration: 21.79 Å; Cα contacts (8 Å, |Δi|>4): 190; chains: 3; bounding box: 35×62×52 Å